Protein AF-0000000069911561 (afdb_homodimer)

Structure (mmCIF, N/CA/C/O backbone):
data_AF-0000000069911561-model_v1
#
loop_
_entity.id
_entity.type
_entity.pdbx_description
1 polymer 'Uncharacterized protein'
#
loop_
_atom_site.group_PDB
_atom_site.id
_atom_site.type_symbol
_atom_site.label_atom_id
_atom_site.label_alt_id
_atom_site.label_comp_id
_atom_site.label_asym_id
_atom_site.label_entity_id
_atom_site.label_seq_id
_atom_site.pdbx_PDB_ins_code
_atom_site.Cartn_x
_atom_site.Cartn_y
_atom_site.Cartn_z
_atom_site.occupancy
_atom_site.B_iso_or_equiv
_atom_site.auth_seq_id
_atom_site.auth_comp_id
_atom_site.auth_asym_id
_atom_site.auth_atom_id
_atom_site.pdbx_PDB_model_num
ATOM 1 N N . MET A 1 1 ? -0.761 -5.027 -1.882 1 97.25 1 MET A N 1
ATOM 2 C CA . MET A 1 1 ? -1.598 -6.207 -2.074 1 97.25 1 MET A CA 1
ATOM 3 C C . MET A 1 1 ? -2.148 -6.262 -3.494 1 97.25 1 MET A C 1
ATOM 5 O O . MET A 1 1 ? -2.104 -7.309 -4.145 1 97.25 1 MET A O 1
ATOM 9 N N . GLU A 1 2 ? -2.592 -5.086 -4.02 1 97.56 2 GLU A N 1
ATOM 10 C CA . GLU A 1 2 ? -3.127 -5.008 -5.375 1 97.56 2 GLU A CA 1
ATOM 11 C C . GLU A 1 2 ? -2.07 -5.387 -6.41 1 97.56 2 GLU A C 1
ATOM 13 O O . GLU A 1 2 ? -2.359 -6.113 -7.363 1 97.56 2 GLU A O 1
ATOM 18 N N . LEU A 1 3 ? -0.861 -4.945 -6.234 1 96.06 3 LEU A N 1
ATOM 19 C CA . LEU A 1 3 ? 0.208 -5.246 -7.18 1 96.06 3 LEU A CA 1
ATOM 20 C C . LEU A 1 3 ? 0.625 -6.711 -7.078 1 96.06 3 LEU A C 1
ATOM 22 O O . LEU A 1 3 ? 1.019 -7.316 -8.078 1 96.06 3 LEU A O 1
ATOM 26 N N . ILE A 1 4 ? 0.52 -7.293 -5.883 1 97.19 4 ILE A N 1
ATOM 27 C CA . ILE A 1 4 ? 0.902 -8.688 -5.668 1 97.19 4 ILE A CA 1
ATOM 28 C C . ILE A 1 4 ? -0.12 -9.609 -6.328 1 97.19 4 ILE A C 1
ATOM 30 O O . ILE A 1 4 ? 0.249 -10.578 -6.996 1 97.19 4 ILE A O 1
ATOM 34 N N . THR A 1 5 ? -1.367 -9.297 -6.199 1 97.62 5 THR A N 1
ATOM 35 C CA . THR A 1 5 ? -2.402 -10.273 -6.52 1 97.62 5 THR A CA 1
ATOM 36 C C . THR A 1 5 ? -3.045 -9.961 -7.867 1 97.62 5 THR A C 1
ATOM 38 O O . THR A 1 5 ? -3.723 -10.812 -8.453 1 97.62 5 THR A O 1
ATOM 41 N N . GLY A 1 6 ? -2.891 -8.68 -8.352 1 96.81 6 GLY A N 1
ATOM 42 C CA . GLY A 1 6 ? -3.592 -8.234 -9.547 1 96.81 6 GLY A CA 1
ATOM 43 C C . GLY A 1 6 ? -5.059 -7.934 -9.305 1 96.81 6 GLY A C 1
ATOM 44 O O . GLY A 1 6 ? -5.789 -7.57 -10.227 1 96.81 6 GLY A O 1
ATOM 45 N N . ARG A 1 7 ? -5.535 -8.078 -8.086 1 97.19 7 ARG A N 1
ATOM 46 C CA . ARG A 1 7 ? -6.938 -7.852 -7.746 1 97.19 7 ARG A CA 1
ATOM 47 C C . ARG A 1 7 ? -7.184 -6.398 -7.367 1 97.19 7 ARG A C 1
ATOM 49 O O . ARG A 1 7 ? -6.238 -5.648 -7.109 1 97.19 7 ARG A O 1
ATOM 56 N N . LYS A 1 8 ? -8.469 -6.004 -7.41 1 97 8 LYS A N 1
ATOM 57 C CA . LYS A 1 8 ? -8.875 -4.668 -6.984 1 97 8 LYS A CA 1
ATOM 58 C C . LYS A 1 8 ? -9.039 -4.598 -5.469 1 97 8 LYS A C 1
ATOM 60 O O . LYS A 1 8 ? -9.445 -5.574 -4.84 1 97 8 LYS A O 1
ATOM 65 N N . ALA A 1 9 ? -8.789 -3.402 -4.973 1 97.19 9 ALA A N 1
ATOM 66 C CA . ALA A 1 9 ? -8.969 -3.225 -3.531 1 97.19 9 ALA A CA 1
ATOM 67 C C . ALA A 1 9 ? -10.391 -3.555 -3.111 1 97.19 9 ALA A C 1
ATOM 69 O O . ALA A 1 9 ? -10.617 -4.16 -2.061 1 97.19 9 ALA A O 1
ATOM 70 N N . LEU A 1 10 ? -11.273 -3.061 -3.83 1 96.62 10 LEU A N 1
ATOM 71 C CA . LEU A 1 10 ? -12.703 -3.307 -3.686 1 96.62 10 LEU A CA 1
ATOM 72 C C . LEU A 1 10 ? -13.305 -3.811 -4.996 1 96.62 10 LEU A C 1
ATOM 74 O O . LEU A 1 10 ? -13.227 -3.133 -6.02 1 96.62 10 LEU A O 1
ATOM 78 N N . ASP A 1 11 ? -13.844 -5.023 -4.969 1 97.06 11 ASP A N 1
ATOM 79 C CA . ASP A 1 11 ? -14.398 -5.625 -6.172 1 97.06 11 ASP A CA 1
ATOM 80 C C . ASP A 1 11 ? -15.734 -6.312 -5.875 1 97.06 11 ASP A C 1
ATOM 82 O O . ASP A 1 11 ? -15.758 -7.469 -5.457 1 97.06 11 ASP A O 1
ATOM 86 N N . GLN A 1 12 ? -16.781 -5.691 -6.246 1 95.06 12 GLN A N 1
ATOM 87 C CA . GLN A 1 12 ? -18.125 -6.156 -5.918 1 95.06 12 GLN A CA 1
ATOM 88 C C . GLN A 1 12 ? -18.531 -7.348 -6.781 1 95.06 12 GLN A C 1
ATOM 90 O O . GLN A 1 12 ? -19.547 -7.996 -6.523 1 95.06 12 GLN A O 1
ATOM 95 N N . THR A 1 13 ? -17.734 -7.676 -7.816 1 96.06 13 THR A N 1
ATOM 96 C CA . THR A 1 13 ? -18.047 -8.82 -8.664 1 96.06 13 THR A CA 1
ATOM 97 C C . THR A 1 13 ? -17.562 -10.117 -8.031 1 96.06 13 THR A C 1
ATOM 99 O O . THR A 1 13 ? -17.906 -11.211 -8.484 1 96.06 13 THR A O 1
ATOM 102 N N . GLN A 1 14 ? -16.766 -10.078 -6.996 1 96.62 14 GLN A N 1
ATOM 103 C CA . GLN A 1 14 ? -16.266 -11.242 -6.27 1 96.62 14 GLN A CA 1
ATOM 104 C C . GLN A 1 14 ? -17.328 -11.781 -5.305 1 96.62 14 GLN A C 1
ATOM 106 O O . GLN A 1 14 ? -18.328 -11.117 -5.035 1 96.62 14 GLN A O 1
ATOM 111 N N . LYS A 1 15 ? -17.078 -13.039 -4.832 1 96.69 15 LYS A N 1
ATOM 112 C CA . LYS A 1 15 ? -17.906 -13.578 -3.752 1 96.69 15 LYS A CA 1
ATOM 113 C C . LYS A 1 15 ? -17.859 -12.672 -2.525 1 96.69 15 LYS A C 1
ATOM 115 O O . LYS A 1 15 ? -16.859 -11.977 -2.299 1 96.69 15 LYS A O 1
ATOM 120 N N . GLU A 1 16 ? -18.828 -12.688 -1.681 1 93.69 16 GLU A N 1
ATOM 121 C CA . GLU A 1 16 ? -19 -11.789 -0.541 1 93.69 16 GLU A CA 1
ATOM 122 C C . GLU A 1 16 ? -17.75 -11.781 0.346 1 93.69 16 GLU A C 1
ATOM 124 O O . GLU A 1 16 ? -17.297 -10.719 0.782 1 93.69 16 GLU A O 1
ATOM 129 N N . GLU A 1 17 ? -17.203 -12.938 0.593 1 94.38 17 GLU A N 1
ATOM 130 C CA . GLU A 1 17 ? -16.078 -13.055 1.522 1 94.38 17 GLU A CA 1
ATOM 131 C C . GLU A 1 17 ? -14.789 -12.57 0.886 1 94.38 17 GLU A C 1
ATOM 133 O O . GLU A 1 17 ? -13.773 -12.43 1.569 1 94.38 17 GLU A O 1
ATOM 138 N N . SER A 1 18 ? -14.883 -12.211 -0.423 1 96.25 18 SER A N 1
ATOM 139 C CA . SER A 1 18 ? -13.664 -11.883 -1.16 1 96.25 18 SER A CA 1
ATOM 140 C C . SER A 1 18 ? -13.758 -10.5 -1.786 1 96.25 18 SER A C 1
ATOM 142 O O . SER A 1 18 ? -12.852 -10.078 -2.518 1 96.25 18 SER A O 1
ATOM 144 N N . VAL A 1 19 ? -14.836 -9.711 -1.459 1 97.25 19 VAL A N 1
ATOM 145 C CA . VAL A 1 19 ? -15.062 -8.391 -2.049 1 97.25 19 VAL A CA 1
ATOM 146 C C . VAL A 1 19 ? -13.945 -7.441 -1.635 1 97.25 19 VAL A C 1
ATOM 148 O O . VAL A 1 19 ? -13.508 -6.602 -2.428 1 97.25 19 VAL A O 1
ATOM 151 N N . HIS A 1 20 ? -13.539 -7.629 -0.381 1 96.94 20 HIS A N 1
ATOM 152 C CA . HIS A 1 20 ? -12.484 -6.781 0.165 1 96.94 20 HIS A CA 1
ATOM 153 C C . HIS A 1 20 ? -11.125 -7.469 0.076 1 96.94 20 HIS A C 1
ATOM 155 O O . HIS A 1 20 ? -10.883 -8.461 0.766 1 96.94 20 HIS A O 1
ATOM 161 N N . LEU A 1 21 ? -10.273 -6.855 -0.694 1 98 21 LEU A N 1
ATOM 162 C CA . LEU A 1 21 ? -8.984 -7.492 -0.966 1 98 21 LEU A CA 1
ATOM 163 C C . LEU A 1 21 ? -8.219 -7.738 0.328 1 98 21 LEU A C 1
ATOM 165 O O . LEU A 1 21 ? -7.625 -8.805 0.507 1 98 21 LEU A O 1
ATOM 169 N N . VAL A 1 22 ? -8.289 -6.75 1.219 1 97.56 22 VAL A N 1
ATOM 170 C CA . VAL A 1 22 ? -7.496 -6.852 2.439 1 97.56 22 VAL A CA 1
ATOM 171 C C . VAL A 1 22 ? -7.918 -8.086 3.23 1 97.56 22 VAL A C 1
ATOM 173 O O . VAL A 1 22 ? -7.074 -8.805 3.771 1 97.56 22 VAL A O 1
ATOM 176 N N . THR A 1 23 ? -9.156 -8.398 3.305 1 95.88 23 THR A N 1
ATOM 177 C CA . THR A 1 23 ? -9.672 -9.547 4.039 1 95.88 23 THR A CA 1
ATOM 178 C C . THR A 1 23 ? -9.281 -10.852 3.346 1 95.88 23 THR A C 1
ATOM 180 O O . THR A 1 23 ? -8.789 -11.781 3.99 1 95.88 23 THR A O 1
ATOM 183 N N . TRP A 1 24 ? -9.492 -10.922 2.129 1 96.44 24 TRP A N 1
ATOM 184 C CA . TRP A 1 24 ? -9.133 -12.094 1.337 1 96.44 24 TRP A CA 1
ATOM 185 C C . TRP A 1 24 ? -7.637 -12.367 1.417 1 96.44 24 TRP A C 1
ATOM 187 O O . TRP A 1 24 ? -7.219 -13.508 1.624 1 96.44 24 TRP A O 1
ATOM 197 N N . PHE A 1 25 ? -6.859 -11.305 1.277 1 96.5 25 PHE A N 1
ATOM 198 C CA . PHE A 1 25 ? -5.402 -11.391 1.254 1 96.5 25 PHE A CA 1
ATOM 199 C C . PHE A 1 25 ? -4.875 -11.977 2.559 1 96.5 25 PHE A C 1
ATOM 201 O O . PHE A 1 25 ? -3.959 -12.805 2.553 1 96.5 25 PHE A O 1
ATOM 208 N N . ARG A 1 26 ? -5.41 -11.531 3.633 1 93 26 ARG A N 1
ATOM 209 C CA . ARG A 1 26 ? -4.996 -12.047 4.938 1 93 26 ARG A CA 1
ATOM 210 C C . ARG A 1 26 ? -5.199 -13.555 5.023 1 93 26 ARG A C 1
ATOM 212 O O . ARG A 1 26 ? -4.352 -14.266 5.566 1 93 26 ARG A O 1
ATOM 219 N N . ARG A 1 27 ? -6.25 -13.992 4.523 1 92.75 27 ARG A N 1
ATOM 220 C CA . ARG A 1 27 ? -6.527 -15.43 4.531 1 92.75 27 ARG A CA 1
ATOM 221 C C . ARG A 1 27 ? -5.555 -16.188 3.633 1 92.75 27 ARG A C 1
ATOM 223 O O . ARG A 1 27 ? -5.059 -17.25 4.004 1 92.75 27 ARG A O 1
ATOM 230 N N . MET A 1 28 ? -5.238 -15.641 2.463 1 92.88 28 MET A N 1
ATOM 231 C CA . MET A 1 28 ? -4.359 -16.297 1.493 1 92.88 28 MET A CA 1
ATOM 232 C C . MET A 1 28 ? -2.922 -16.328 2 1 92.88 28 MET A C 1
ATOM 234 O O . MET A 1 28 ? -2.219 -17.328 1.811 1 92.88 28 MET A O 1
ATOM 238 N N . HIS A 1 29 ? -2.529 -15.219 2.561 1 90.88 29 HIS A N 1
ATOM 239 C CA . HIS A 1 29 ? -1.141 -15.062 2.982 1 90.88 29 HIS A CA 1
ATOM 240 C C . HIS A 1 29 ? -0.809 -16.016 4.133 1 90.88 29 HIS A C 1
ATOM 242 O O . HIS A 1 29 ? 0.343 -16.422 4.289 1 90.88 29 HIS A O 1
ATOM 248 N N . ASN A 1 30 ? -1.68 -16.391 4.965 1 86.06 30 ASN A N 1
ATOM 249 C CA . ASN A 1 30 ? -1.465 -17.219 6.137 1 86.06 30 ASN A CA 1
ATOM 250 C C . ASN A 1 30 ? -1.099 -18.656 5.742 1 86.06 30 ASN A C 1
ATOM 252 O O . ASN A 1 30 ? -0.431 -19.359 6.5 1 86.06 30 ASN A O 1
ATOM 256 N N . LYS A 1 31 ? -1.47 -19.078 4.586 1 85.44 31 LYS A N 1
ATOM 257 C CA . LYS A 1 31 ? -1.13 -20.422 4.09 1 85.44 31 LYS A CA 1
ATOM 258 C C . LYS A 1 31 ? -0.178 -20.328 2.9 1 85.44 31 LYS A C 1
ATOM 260 O O . LYS A 1 31 ? -0.504 -19.734 1.879 1 85.44 31 LYS A O 1
ATOM 265 N N . LYS A 1 32 ? 0.99 -21.031 3.023 1 78.31 32 LYS A N 1
ATOM 266 C CA . LYS A 1 32 ? 2.045 -20.938 2.018 1 78.31 32 LYS A CA 1
ATOM 267 C C . LYS A 1 32 ? 1.529 -21.359 0.642 1 78.31 32 LYS A C 1
ATOM 269 O O . LYS A 1 32 ? 1.739 -20.641 -0.345 1 78.31 32 LYS A O 1
ATOM 274 N N . ASP A 1 33 ? 0.855 -22.578 0.561 1 84.88 33 ASP A N 1
ATOM 275 C CA . ASP A 1 33 ? 0.399 -23.109 -0.718 1 84.88 33 ASP A CA 1
ATOM 276 C C . ASP A 1 33 ? -0.625 -22.188 -1.368 1 84.88 33 ASP A C 1
ATOM 278 O O . ASP A 1 33 ? -0.613 -22 -2.586 1 84.88 33 ASP A O 1
ATOM 282 N N . THR A 1 34 ? -1.418 -21.594 -0.591 1 91.75 34 THR A N 1
ATOM 283 C CA . THR A 1 34 ? -2.457 -20.719 -1.128 1 91.75 34 THR A CA 1
ATOM 284 C C . THR A 1 34 ? -1.871 -19.375 -1.544 1 91.75 34 THR A C 1
ATOM 286 O O . THR A 1 34 ? -2.355 -18.734 -2.486 1 91.75 34 THR A O 1
ATOM 289 N N . PHE A 1 35 ? -0.766 -19.016 -0.886 1 92.88 35 PHE A N 1
ATOM 290 C CA . PHE A 1 35 ? -0.196 -17.719 -1.188 1 92.88 35 PHE A CA 1
ATOM 291 C C . PHE A 1 35 ? 0.394 -17.688 -2.594 1 92.88 35 PHE A C 1
ATOM 293 O O . PHE A 1 35 ? 0.178 -16.734 -3.348 1 92.88 35 PHE A O 1
ATOM 300 N N . ARG A 1 36 ? 1.121 -18.672 -2.939 1 92.5 36 ARG A N 1
ATOM 301 C CA . ARG A 1 36 ? 1.725 -18.734 -4.266 1 92.5 36 ARG A CA 1
ATOM 302 C C . ARG A 1 36 ? 0.663 -18.641 -5.355 1 92.5 36 ARG A C 1
ATOM 304 O O . ARG A 1 36 ? 0.871 -17.984 -6.379 1 92.5 36 ARG A O 1
ATOM 311 N N . LYS A 1 37 ? -0.496 -19.234 -5.117 1 94.44 37 LYS A N 1
ATOM 312 C CA . LYS A 1 37 ? -1.59 -19.234 -6.086 1 94.44 37 LYS A CA 1
ATOM 313 C C . LYS A 1 37 ? -2.27 -17.875 -6.152 1 94.44 37 LYS A C 1
ATOM 315 O O . LYS A 1 37 ? -2.908 -17.547 -7.152 1 94.44 37 LYS A O 1
ATOM 320 N N . ALA A 1 38 ? -2.107 -17.125 -5.098 1 96.44 38 ALA A N 1
ATOM 321 C CA . ALA A 1 38 ? -2.752 -15.82 -5.008 1 96.44 38 ALA A CA 1
ATOM 322 C C . ALA A 1 38 ? -1.952 -14.766 -5.758 1 96.44 38 ALA A C 1
ATOM 324 O O . ALA A 1 38 ? -2.451 -13.664 -6.012 1 96.44 38 ALA A O 1
ATOM 325 N N . ILE A 1 39 ? -0.686 -15.055 -6.043 1 96.56 39 ILE A N 1
ATOM 326 C CA . ILE A 1 39 ? 0.175 -14.094 -6.719 1 96.56 39 ILE A CA 1
ATOM 327 C C . ILE A 1 39 ? -0.26 -13.945 -8.18 1 96.56 39 ILE A C 1
ATOM 329 O O . ILE A 1 39 ? -0.559 -14.945 -8.844 1 96.56 39 ILE A O 1
ATOM 333 N N . ASP A 1 40 ? -0.339 -12.711 -8.641 1 96.44 40 ASP A N 1
ATOM 334 C CA . ASP A 1 40 ? -0.7 -12.414 -10.031 1 96.44 40 ASP A CA 1
ATOM 335 C C . ASP A 1 40 ? 0.083 -13.297 -11 1 96.44 40 ASP A C 1
ATOM 337 O O . ASP A 1 40 ? 1.315 -13.305 -10.984 1 96.44 40 ASP A O 1
ATOM 341 N N . PRO A 1 41 ? -0.449 -13.969 -11.883 1 94.12 41 PRO A N 1
ATOM 342 C CA . PRO A 1 41 ? 0.234 -14.898 -12.781 1 94.12 41 PRO A CA 1
ATOM 343 C C . PRO A 1 41 ? 1.152 -14.195 -13.773 1 94.12 41 PRO A C 1
ATOM 345 O O . PRO A 1 41 ? 1.996 -14.836 -14.406 1 94.12 41 PRO A O 1
ATOM 348 N N . THR A 1 42 ? 0.989 -12.922 -13.984 1 91.62 42 THR A N 1
ATOM 349 C CA . THR A 1 42 ? 1.847 -12.188 -14.906 1 91.62 42 THR A CA 1
ATOM 350 C C . THR A 1 42 ? 3.23 -11.969 -14.297 1 91.62 42 THR A C 1
ATOM 352 O O . THR A 1 42 ? 4.168 -11.578 -15 1 91.62 42 THR A O 1
ATOM 355 N N . ILE A 1 43 ? 3.34 -12.242 -13.016 1 91.94 43 ILE A N 1
ATOM 356 C CA . ILE A 1 43 ? 4.633 -12.133 -12.352 1 91.94 43 ILE A CA 1
ATOM 357 C C . ILE A 1 43 ? 5.43 -13.422 -12.555 1 91.94 43 ILE A C 1
ATOM 359 O O . ILE A 1 43 ? 4.934 -14.516 -12.273 1 91.94 43 ILE A O 1
ATOM 363 N N . ASP A 1 44 ? 6.582 -13.242 -13.125 1 88.94 44 ASP A N 1
ATOM 364 C CA . ASP A 1 44 ? 7.465 -14.398 -13.281 1 88.94 44 ASP A CA 1
ATOM 365 C C . ASP A 1 44 ? 8.016 -14.859 -11.938 1 88.94 44 ASP A C 1
ATOM 367 O O . ASP A 1 44 ? 8.805 -14.156 -11.305 1 88.94 44 ASP A O 1
ATOM 371 N N . LEU A 1 45 ? 7.605 -16.094 -11.641 1 90.38 45 LEU A N 1
ATOM 372 C CA . LEU A 1 45 ? 7.922 -16.547 -10.289 1 90.38 45 LEU A CA 1
ATOM 373 C C . LEU A 1 45 ? 9.094 -17.516 -10.297 1 90.38 45 LEU A C 1
ATOM 375 O O . LEU A 1 45 ? 9.047 -18.547 -10.977 1 90.38 45 LEU A O 1
ATOM 379 N N . ASP A 1 46 ? 10.141 -17.109 -9.781 1 91.69 46 ASP A N 1
ATOM 380 C CA . ASP A 1 46 ? 11.195 -18 -9.305 1 91.69 46 ASP A CA 1
ATOM 381 C C . ASP A 1 46 ? 11.383 -17.875 -7.797 1 91.69 46 ASP A C 1
ATOM 383 O O . ASP A 1 46 ? 10.648 -17.141 -7.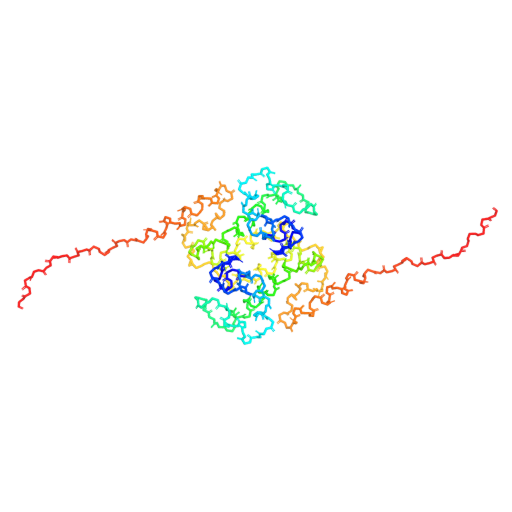133 1 91.69 46 ASP A O 1
ATOM 387 N N . GLU A 1 47 ? 12.258 -18.562 -7.27 1 88.62 47 GLU A N 1
ATOM 388 C CA . GLU A 1 47 ? 12.398 -18.625 -5.816 1 88.62 47 GLU A CA 1
ATOM 389 C C . GLU A 1 47 ? 12.75 -17.25 -5.246 1 88.62 47 GLU A C 1
ATOM 391 O O . GLU A 1 47 ? 12.25 -16.859 -4.188 1 88.62 47 GLU A O 1
ATOM 396 N N . GLU A 1 48 ? 13.586 -16.516 -5.93 1 88.88 48 GLU A N 1
ATOM 397 C CA . GLU A 1 48 ? 13.992 -15.195 -5.477 1 88.88 48 GLU A CA 1
ATOM 398 C C . GLU A 1 48 ? 12.82 -14.211 -5.527 1 88.88 48 GLU A C 1
ATOM 400 O O . GLU A 1 48 ? 12.625 -13.422 -4.602 1 88.88 48 GLU A O 1
ATOM 405 N N . THR A 1 49 ? 12.094 -14.352 -6.602 1 92.25 49 THR A N 1
ATOM 406 C CA . THR A 1 49 ? 10.93 -13.484 -6.742 1 92.25 49 THR A CA 1
ATOM 407 C C . THR A 1 49 ? 9.875 -13.82 -5.695 1 92.25 49 THR A C 1
ATOM 409 O O . THR A 1 49 ? 9.289 -12.922 -5.086 1 92.25 49 THR A O 1
ATOM 412 N N . VAL A 1 50 ? 9.664 -15.047 -5.477 1 90.88 50 VAL A N 1
ATOM 413 C CA . VAL A 1 50 ? 8.672 -15.461 -4.488 1 90.88 50 VAL A CA 1
ATOM 414 C C . VAL A 1 50 ? 9.07 -14.938 -3.109 1 90.88 50 VAL A C 1
ATOM 416 O O . VAL A 1 50 ? 8.227 -14.438 -2.359 1 90.88 50 VAL A O 1
ATOM 419 N N . ALA A 1 51 ? 10.328 -15.039 -2.787 1 89 51 ALA A N 1
ATOM 420 C CA . ALA A 1 51 ? 10.82 -14.555 -1.498 1 89 51 ALA A CA 1
ATOM 421 C C . ALA A 1 51 ? 10.609 -13.055 -1.361 1 89 51 ALA A C 1
ATOM 423 O O . ALA A 1 51 ? 10.172 -12.57 -0.31 1 89 51 ALA A O 1
ATOM 424 N N . SER A 1 52 ? 10.898 -12.312 -2.389 1 90.06 52 SER A N 1
ATOM 425 C CA . SER A 1 52 ? 10.734 -10.859 -2.342 1 90.06 52 SER A CA 1
ATOM 426 C C . SER A 1 52 ? 9.266 -10.469 -2.281 1 90.06 52 SER A C 1
ATOM 428 O O . SER A 1 52 ? 8.891 -9.531 -1.577 1 90.06 52 SER A O 1
ATOM 430 N N . VAL A 1 53 ? 8.422 -11.234 -3.008 1 94.25 53 VAL A N 1
ATOM 431 C CA . VAL A 1 53 ? 6.98 -10.984 -2.949 1 94.25 53 VAL A CA 1
ATOM 432 C C . VAL A 1 53 ? 6.461 -11.297 -1.548 1 94.25 53 VAL A C 1
ATOM 434 O O . VAL A 1 53 ? 5.598 -10.586 -1.029 1 94.25 53 VAL A O 1
ATOM 437 N N . SER A 1 54 ? 6.977 -12.281 -0.98 1 90.81 54 SER A N 1
ATOM 438 C CA . SER A 1 54 ? 6.598 -12.633 0.385 1 90.81 54 SER A CA 1
ATOM 439 C C . SER A 1 54 ? 6.965 -11.516 1.362 1 90.81 54 SER A C 1
ATOM 441 O O . SER A 1 54 ? 6.191 -11.203 2.27 1 90.81 54 SER A O 1
ATOM 443 N N . THR A 1 55 ? 8.109 -10.914 1.193 1 90.38 55 THR A N 1
ATOM 444 C CA . THR A 1 55 ? 8.531 -9.797 2.023 1 90.38 55 THR A CA 1
ATOM 445 C C . THR A 1 55 ? 7.559 -8.625 1.89 1 90.38 55 THR A C 1
ATOM 447 O O . THR A 1 55 ? 7.129 -8.047 2.891 1 90.38 55 THR A O 1
ATOM 450 N N . VAL A 1 56 ? 7.18 -8.336 0.679 1 93.75 56 VAL A N 1
ATOM 451 C CA . VAL A 1 56 ? 6.246 -7.238 0.424 1 93.75 56 VAL A CA 1
ATOM 452 C C . VAL A 1 56 ? 4.879 -7.578 1.015 1 93.75 56 VAL A C 1
ATOM 454 O O . VAL A 1 56 ? 4.215 -6.715 1.593 1 93.75 56 VAL A O 1
ATOM 457 N N . ALA A 1 57 ? 4.508 -8.805 0.851 1 94.69 57 ALA A N 1
ATOM 458 C CA . ALA A 1 57 ? 3.223 -9.25 1.386 1 94.69 57 ALA A CA 1
ATOM 459 C C . ALA A 1 57 ? 3.186 -9.109 2.906 1 94.69 57 ALA A C 1
ATOM 461 O O . ALA A 1 57 ? 2.184 -8.664 3.469 1 94.69 57 ALA A O 1
ATOM 462 N N . GLU A 1 58 ? 4.25 -9.508 3.482 1 91.94 58 GLU A N 1
ATOM 463 C CA . GLU A 1 58 ? 4.34 -9.375 4.934 1 91.94 58 GLU A CA 1
ATOM 464 C C . GLU A 1 58 ? 4.262 -7.906 5.352 1 91.94 58 GLU A C 1
ATOM 466 O O . GLU A 1 58 ? 3.535 -7.559 6.285 1 91.94 58 GLU A O 1
ATOM 471 N N . LEU A 1 59 ? 5 -7.082 4.742 1 92.69 59 LEU A N 1
ATOM 472 C CA . LEU A 1 59 ? 4.949 -5.648 5.004 1 92.69 59 LEU A CA 1
ATOM 473 C C . LEU A 1 59 ? 3.529 -5.117 4.852 1 92.69 59 LEU A C 1
ATOM 475 O O . LEU A 1 59 ? 3.045 -4.371 5.707 1 92.69 59 LEU A O 1
ATOM 479 N N . ALA A 1 60 ? 2.867 -5.496 3.744 1 95.75 60 ALA A N 1
ATOM 480 C CA . ALA A 1 60 ? 1.496 -5.059 3.496 1 95.75 60 ALA A CA 1
ATOM 481 C C . ALA A 1 60 ? 0.567 -5.492 4.625 1 95.75 60 ALA A C 1
ATOM 483 O O . ALA A 1 60 ? -0.307 -4.73 5.047 1 95.75 60 ALA A O 1
ATOM 484 N N . GLY A 1 61 ? 0.734 -6.676 5.035 1 94.06 61 GLY A N 1
ATOM 485 C CA . GLY A 1 61 ? -0.04 -7.168 6.164 1 94.06 61 GLY A CA 1
ATOM 486 C C . GLY A 1 61 ? 0.127 -6.32 7.414 1 94.06 61 GLY A C 1
ATOM 487 O O . GLY A 1 61 ? -0.854 -5.996 8.086 1 94.06 61 GLY A O 1
ATOM 488 N N . HIS A 1 62 ? 1.283 -5.961 7.699 1 91.06 62 HIS A N 1
ATOM 489 C CA . HIS A 1 62 ? 1.547 -5.133 8.875 1 91.06 62 HIS A CA 1
ATOM 490 C C . HIS A 1 62 ? 1.003 -3.721 8.688 1 91.06 62 HIS A C 1
ATOM 492 O O . HIS A 1 62 ? 0.451 -3.135 9.617 1 91.06 62 HIS A O 1
ATOM 498 N N . CYS A 1 63 ? 1.214 -3.172 7.52 1 94 63 CYS A N 1
ATOM 499 C CA . CYS A 1 63 ? 0.726 -1.825 7.242 1 94 63 CYS A CA 1
ATOM 500 C C . CYS A 1 63 ? -0.782 -1.739 7.449 1 94 63 CYS A C 1
ATOM 502 O O . CYS A 1 63 ? -1.311 -0.67 7.758 1 94 63 CYS A O 1
ATOM 504 N N . CYS A 1 64 ? -1.451 -2.898 7.262 1 95.12 64 CYS A N 1
ATOM 505 C CA . CYS A 1 64 ? -2.908 -2.906 7.332 1 95.12 64 CYS A CA 1
ATOM 506 C C . CYS A 1 64 ? -3.387 -3.457 8.672 1 95.12 64 CYS A C 1
ATOM 508 O O . CYS A 1 64 ? -4.57 -3.768 8.828 1 95.12 64 CYS A O 1
ATOM 510 N N . ALA A 1 65 ? -2.436 -3.594 9.594 1 92.44 65 ALA A N 1
ATOM 511 C CA . ALA A 1 65 ? -2.838 -4.07 10.914 1 92.44 65 ALA A CA 1
ATOM 512 C C . ALA A 1 65 ? -3.924 -3.182 11.516 1 92.44 65 ALA A C 1
ATOM 514 O O . ALA A 1 65 ? -3.906 -1.962 11.328 1 92.44 65 ALA A O 1
ATOM 515 N N . ARG A 1 66 ? -4.848 -3.797 12.234 1 90.25 66 ARG A N 1
ATOM 516 C CA . ARG A 1 66 ? -5.965 -3.064 12.82 1 90.25 66 ARG A CA 1
ATOM 517 C C . ARG A 1 66 ? -5.473 -2.053 13.852 1 90.25 66 ARG A C 1
ATOM 519 O O . ARG A 1 66 ? -5.957 -0.921 13.898 1 90.25 66 ARG A O 1
ATOM 526 N N . ALA A 1 67 ? -4.586 -2.465 14.617 1 87.75 67 ALA A N 1
ATOM 527 C CA . ALA A 1 67 ? -4.012 -1.547 15.594 1 87.75 67 ALA A CA 1
ATOM 528 C C . ALA A 1 67 ? -2.842 -0.771 15 1 87.75 67 ALA A C 1
ATOM 530 O O . ALA A 1 67 ? -1.919 -1.363 14.438 1 87.75 67 ALA A O 1
ATOM 531 N N . SER A 1 68 ? -2.902 0.592 15.164 1 86.5 68 SER A N 1
ATOM 532 C CA . SER A 1 68 ? -1.867 1.442 14.586 1 86.5 68 SER A CA 1
ATOM 533 C C . SER A 1 68 ? -0.492 1.104 15.148 1 86.5 68 SER A C 1
ATOM 535 O O . SER A 1 68 ? 0.521 1.253 14.469 1 86.5 68 SER A O 1
ATOM 537 N N . SER A 1 69 ? -0.436 0.673 16.375 1 82.69 69 SER A N 1
ATOM 538 C CA . SER A 1 69 ? 0.832 0.344 17.016 1 82.69 69 SER A CA 1
ATOM 539 C C . SER A 1 69 ? 1.479 -0.876 16.375 1 82.69 69 SER A C 1
ATOM 541 O O . SER A 1 69 ? 2.666 -1.14 16.578 1 82.69 69 SER A O 1
ATOM 543 N N . GLN A 1 70 ? 0.669 -1.681 15.672 1 87 70 GLN A N 1
ATOM 544 C CA . GLN A 1 70 ? 1.164 -2.877 15 1 87 70 GLN A CA 1
ATOM 545 C C . GLN A 1 70 ? 1.595 -2.566 13.57 1 87 70 GLN A C 1
ATOM 547 O O . GLN A 1 70 ? 2.064 -3.451 12.852 1 87 70 GLN A O 1
ATOM 552 N N . ARG A 1 71 ? 1.46 -1.294 13.156 1 90.88 71 ARG A N 1
ATOM 553 C CA . ARG A 1 71 ? 1.866 -0.862 11.82 1 90.88 71 ARG A CA 1
ATOM 554 C C . ARG A 1 71 ? 3.273 -0.277 11.844 1 90.88 71 ARG A C 1
ATOM 556 O O . ARG A 1 71 ? 3.662 0.389 12.805 1 90.88 71 ARG A O 1
ATOM 563 N N . PRO A 1 72 ? 4.047 -0.551 10.898 1 89.81 72 PRO A N 1
ATOM 564 C CA . PRO A 1 72 ? 5.32 0.164 10.773 1 89.81 72 PRO A CA 1
ATOM 565 C C . PRO A 1 72 ? 5.133 1.65 10.477 1 89.81 72 PRO A C 1
ATOM 567 O O . PRO A 1 72 ? 4.031 2.08 10.125 1 89.81 72 PRO A O 1
ATOM 570 N N . ASP A 1 73 ? 6.148 2.402 10.734 1 86.06 73 ASP A N 1
ATOM 571 C CA . ASP A 1 73 ? 6.121 3.781 10.258 1 86.06 73 ASP A CA 1
ATOM 572 C C . ASP A 1 73 ? 6.578 3.871 8.805 1 86.06 73 ASP A C 1
ATOM 574 O O . ASP A 1 73 ? 7.027 2.879 8.234 1 86.06 73 ASP A O 1
ATOM 578 N N . MET A 1 74 ? 6.383 5.016 8.203 1 90.81 74 MET A N 1
ATOM 579 C CA . MET A 1 74 ? 6.699 5.227 6.789 1 90.81 74 MET A CA 1
ATOM 580 C C . MET A 1 74 ? 8.172 4.934 6.512 1 90.81 74 MET A C 1
ATOM 582 O O . MET A 1 74 ? 8.508 4.336 5.488 1 90.81 74 MET A O 1
ATOM 586 N N . GLY A 1 75 ? 9.023 5.332 7.445 1 86.81 75 GLY A N 1
ATOM 587 C CA . GLY A 1 75 ? 10.445 5.07 7.285 1 86.81 75 GLY A CA 1
ATOM 588 C C . GLY A 1 75 ? 10.773 3.596 7.152 1 86.81 75 GLY A C 1
ATOM 589 O O . GLY A 1 75 ? 11.555 3.203 6.285 1 86.81 75 GLY A O 1
ATOM 590 N N . HIS A 1 76 ? 10.141 2.791 7.992 1 89.94 76 HIS A N 1
ATOM 591 C CA . HIS A 1 76 ? 10.352 1.349 7.934 1 89.94 76 HIS A CA 1
ATOM 592 C C . HIS A 1 76 ? 9.844 0.771 6.617 1 89.94 76 HIS A C 1
ATOM 594 O O . HIS A 1 76 ? 10.516 -0.051 5.992 1 89.94 76 HIS A O 1
ATOM 600 N N . ALA A 1 77 ? 8.672 1.142 6.262 1 92.31 77 ALA A N 1
ATOM 601 C CA . ALA A 1 77 ? 8.086 0.642 5.02 1 92.31 77 ALA A CA 1
ATOM 602 C C . ALA A 1 77 ? 8.977 0.982 3.822 1 92.31 77 ALA A C 1
ATOM 604 O O . ALA A 1 77 ? 9.273 0.117 2.998 1 92.31 77 ALA A O 1
ATOM 605 N N . VAL A 1 78 ? 9.453 2.238 3.793 1 87.81 78 VAL A N 1
ATOM 606 C CA . VAL A 1 78 ? 10.305 2.699 2.699 1 87.81 78 VAL A CA 1
ATOM 607 C C . VAL A 1 78 ? 11.633 1.939 2.721 1 87.81 78 VAL A C 1
ATOM 609 O O . VAL A 1 78 ? 12.133 1.535 1.671 1 87.81 78 VAL A O 1
ATOM 612 N N . ASN A 1 79 ? 12.133 1.691 3.83 1 85.88 79 ASN A N 1
ATOM 613 C CA . ASN A 1 79 ? 13.398 0.977 3.959 1 85.88 79 ASN A CA 1
ATOM 614 C C . ASN A 1 79 ? 13.281 -0.462 3.465 1 85.88 79 ASN A C 1
ATOM 616 O O . ASN A 1 79 ? 14.148 -0.94 2.727 1 85.88 79 ASN A O 1
ATOM 620 N N . VAL A 1 80 ? 12.25 -1.127 3.881 1 88 80 VAL A N 1
ATOM 621 C CA . VAL A 1 80 ? 12.039 -2.502 3.439 1 88 80 VAL A CA 1
ATOM 622 C C . VAL A 1 80 ? 11.922 -2.545 1.919 1 88 80 VAL A C 1
ATOM 624 O O . VAL A 1 80 ? 12.586 -3.344 1.258 1 88 80 VAL A O 1
ATOM 627 N N . LEU A 1 81 ? 11.125 -1.674 1.361 1 89.19 81 LEU A N 1
ATOM 628 C CA . LEU A 1 81 ? 10.906 -1.688 -0.081 1 89.19 81 LEU A CA 1
ATOM 629 C C . LEU A 1 81 ? 12.172 -1.284 -0.83 1 89.19 81 LEU A C 1
ATOM 631 O O . LEU A 1 81 ? 12.453 -1.811 -1.908 1 89.19 81 LEU A O 1
ATOM 635 N N . SER A 1 82 ? 12.945 -0.364 -0.262 1 82.5 82 SER A N 1
ATOM 636 C CA . SER A 1 82 ? 14.172 0.092 -0.898 1 82.5 82 SER A CA 1
ATOM 637 C C . SER A 1 82 ? 15.188 -1.042 -1.018 1 82.5 82 SER A C 1
ATOM 639 O O . SER A 1 82 ? 16.016 -1.042 -1.925 1 82.5 82 SER A O 1
ATOM 641 N N . SER A 1 83 ? 15.109 -1.971 -0.133 1 84.31 83 SER A N 1
ATOM 642 C CA . SER A 1 83 ? 16.047 -3.09 -0.16 1 84.31 83 SER A CA 1
ATOM 643 C C . SER A 1 83 ? 15.742 -4.035 -1.317 1 84.31 83 SER A C 1
ATOM 645 O O . SER A 1 83 ? 16.562 -4.895 -1.657 1 84.31 83 SER A O 1
ATOM 647 N N . LEU A 1 84 ? 14.625 -3.846 -1.972 1 88.06 84 LEU A N 1
ATOM 648 C CA . LEU A 1 84 ? 14.18 -4.758 -3.02 1 88.06 84 LEU A CA 1
ATOM 649 C C . LEU A 1 84 ? 14.422 -4.16 -4.402 1 88.06 84 LEU A C 1
ATOM 651 O O . LEU A 1 84 ? 14.055 -4.758 -5.414 1 88.06 84 LEU A O 1
ATOM 655 N N . THR A 1 85 ? 15.156 -3.039 -4.523 1 86.06 85 THR A N 1
ATOM 656 C CA . THR A 1 85 ? 15.305 -2.297 -5.773 1 86.06 85 THR A CA 1
ATOM 657 C C . THR A 1 85 ? 16.141 -3.086 -6.773 1 86.06 85 THR A C 1
ATOM 659 O O . THR A 1 85 ? 15.992 -2.916 -7.984 1 86.06 85 THR A O 1
ATOM 662 N N . GLU A 1 86 ? 16.984 -3.924 -6.293 1 83.62 86 GLU A N 1
ATOM 663 C CA . GLU A 1 86 ? 17.828 -4.691 -7.211 1 83.62 86 GLU A CA 1
ATOM 664 C C . GLU A 1 86 ? 17.031 -5.809 -7.879 1 83.62 86 GLU A C 1
ATOM 666 O O . GLU A 1 86 ? 17.312 -6.191 -9.016 1 83.62 86 GLU A O 1
ATOM 671 N N . LEU A 1 87 ? 16.062 -6.297 -7.215 1 87.31 87 LEU A N 1
ATOM 672 C CA . LEU A 1 87 ? 15.258 -7.406 -7.719 1 87.31 87 LEU A CA 1
ATOM 673 C C . LEU A 1 87 ? 14.109 -6.898 -8.586 1 87.31 87 LEU A C 1
ATOM 675 O O . LEU A 1 87 ? 13.734 -7.535 -9.57 1 87.31 87 LEU A O 1
ATOM 679 N N . TRP A 1 88 ? 13.57 -5.805 -8.156 1 89.56 88 TRP A N 1
ATOM 680 C CA . TRP A 1 88 ? 12.414 -5.25 -8.852 1 89.56 88 TRP A CA 1
ATOM 681 C C . TRP A 1 88 ? 12.805 -4.004 -9.641 1 89.56 88 TRP A C 1
ATOM 683 O O . TRP A 1 88 ? 12.922 -2.914 -9.07 1 89.56 88 TRP A O 1
ATOM 693 N N . LYS A 1 89 ? 12.953 -4.23 -10.883 1 82.94 89 LYS A N 1
ATOM 694 C CA . LYS A 1 89 ? 13.289 -3.137 -11.781 1 82.94 89 LYS A CA 1
ATOM 695 C C . LYS A 1 89 ? 12.086 -2.723 -12.625 1 82.94 89 LYS A C 1
ATOM 697 O O . LYS A 1 89 ? 11.312 -3.572 -13.062 1 82.94 89 LYS A O 1
ATOM 702 N N . PRO A 1 90 ? 12.023 -1.436 -12.781 1 82.31 90 PRO A N 1
ATOM 703 C CA . PRO A 1 90 ? 10.906 -1.031 -13.641 1 82.31 90 PRO A CA 1
ATOM 704 C C . PRO A 1 90 ? 10.984 -1.654 -15.031 1 82.31 90 PRO A C 1
ATOM 706 O O . PRO A 1 90 ? 12.078 -1.802 -15.594 1 82.31 90 PRO A O 1
ATOM 709 N N . SER A 1 91 ? 10.086 -2.34 -15.57 1 73.25 91 SER A N 1
ATOM 710 C CA . SER A 1 91 ? 10.078 -3 -16.875 1 73.25 91 SER A CA 1
ATOM 711 C C . SER A 1 91 ? 10.359 -2.01 -18 1 73.25 91 SER A C 1
ATOM 713 O O . SER A 1 91 ? 11.016 -2.354 -18.984 1 73.25 91 SER A O 1
ATOM 715 N N . ASP A 1 92 ? 10.008 -0.999 -18.469 1 60.72 92 ASP A N 1
ATOM 716 C CA . ASP A 1 92 ? 10.281 -0.04 -19.531 1 60.72 92 ASP A CA 1
ATOM 717 C C . ASP A 1 92 ? 10.93 1.228 -18.984 1 60.72 92 ASP A C 1
ATOM 719 O O . ASP A 1 92 ? 10.242 2.08 -18.406 1 60.72 92 ASP A O 1
ATOM 723 N N . PRO A 1 93 ? 12.539 0.859 -18.969 1 48.62 93 PRO A N 1
ATOM 724 C CA . PRO A 1 93 ? 13.242 2.059 -18.5 1 48.62 93 PRO A CA 1
ATOM 725 C C . PRO A 1 93 ? 12.992 3.27 -19.406 1 48.62 93 PRO A C 1
ATOM 727 O O . PRO A 1 93 ? 13.227 4.406 -18.984 1 48.62 93 PRO A O 1
ATOM 730 N N . ASP A 1 94 ? 13.508 2.879 -20.938 1 42.19 94 ASP A N 1
ATOM 731 C CA . ASP A 1 94 ? 13.469 4.051 -21.812 1 42.19 94 ASP A CA 1
ATOM 732 C C . ASP A 1 94 ? 12.461 5.078 -21.297 1 42.19 94 ASP A C 1
ATOM 734 O O . ASP A 1 94 ? 12.133 6.039 -22 1 42.19 94 ASP A O 1
ATOM 738 N N . ALA A 1 95 ? 11.656 4.457 -20.969 1 37.66 95 ALA A N 1
ATOM 739 C CA . ALA A 1 95 ? 10.586 5.457 -20.969 1 37.66 95 ALA A CA 1
ATOM 740 C C . ALA A 1 95 ? 11.047 6.754 -20.312 1 37.66 95 ALA A C 1
ATOM 742 O O . ALA A 1 95 ? 11.531 6.742 -19.172 1 37.66 95 ALA A O 1
ATOM 743 N N . ASP A 1 96 ? 11.727 7.703 -20.875 1 35.47 96 ASP A N 1
ATOM 744 C CA . ASP A 1 96 ? 11.305 9.07 -20.609 1 35.47 96 ASP A CA 1
ATOM 745 C C . ASP A 1 96 ? 9.969 9.102 -19.875 1 35.47 96 ASP A C 1
ATOM 747 O O . ASP A 1 96 ? 9.375 10.172 -19.703 1 35.47 96 ASP A O 1
ATOM 751 N N . ASP A 1 97 ? 9.312 8.141 -20.094 1 36.75 97 ASP A N 1
ATOM 752 C CA . ASP A 1 97 ? 7.938 7.875 -19.672 1 36.75 97 ASP A CA 1
ATOM 753 C C . ASP A 1 97 ? 7.789 8.047 -18.172 1 36.75 97 ASP A C 1
ATOM 755 O O . ASP A 1 97 ? 8.742 7.816 -17.422 1 36.75 97 ASP A O 1
ATOM 759 N N . ILE A 1 98 ? 6.598 8.281 -17.938 1 37.5 98 ILE A N 1
ATOM 760 C CA . ILE A 1 98 ? 5.988 8.969 -16.812 1 37.5 98 ILE A CA 1
ATOM 761 C C . ILE A 1 98 ? 6.324 8.234 -15.508 1 37.5 98 ILE A C 1
ATOM 763 O O . ILE A 1 98 ? 5.762 8.531 -14.453 1 37.5 98 ILE A O 1
ATOM 767 N N . TYR A 1 99 ? 6.684 6.922 -15.633 1 39.28 99 TYR A N 1
ATOM 768 C CA . TYR A 1 99 ? 6.48 6.66 -14.211 1 39.28 99 TYR A CA 1
ATOM 769 C C . TYR A 1 99 ? 7.242 7.668 -13.359 1 39.28 99 TYR A C 1
ATOM 771 O O . TYR A 1 99 ? 8.203 7.312 -12.68 1 39.28 99 TYR A O 1
ATOM 779 N N . GLY A 1 100 ? 7.941 8.516 -13.867 1 37.75 100 GLY A N 1
ATOM 780 C CA . GLY A 1 100 ? 8.695 9.742 -13.672 1 37.75 100 GLY A CA 1
ATOM 781 C C . GLY A 1 100 ? 8.125 10.625 -12.578 1 37.75 100 GLY A C 1
ATOM 782 O O . GLY A 1 100 ? 7.199 11.406 -12.82 1 37.75 100 GLY A O 1
ATOM 783 N N . ILE A 1 101 ? 7.82 10.266 -11.688 1 35.56 101 ILE A N 1
ATOM 784 C CA . ILE A 1 101 ? 7.418 11.219 -10.656 1 35.56 101 ILE A CA 1
ATOM 785 C C . ILE 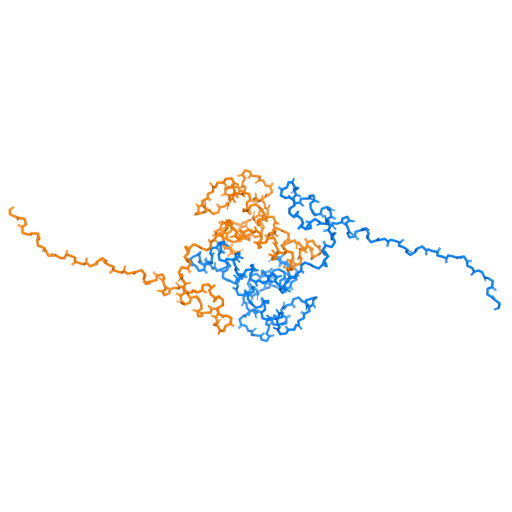A 1 101 ? 8.141 12.547 -10.875 1 35.56 101 ILE A C 1
ATOM 787 O O . ILE A 1 101 ? 9.367 12.625 -10.758 1 35.56 101 ILE A O 1
ATOM 791 N N . ASP A 1 102 ? 8.023 13.195 -12.164 1 38.66 102 ASP A N 1
ATOM 792 C CA . ASP A 1 102 ? 8.383 14.609 -12.188 1 38.66 102 ASP A CA 1
ATOM 793 C C . ASP A 1 102 ? 7.734 15.367 -11.031 1 38.66 102 ASP A C 1
ATOM 795 O O . ASP A 1 102 ? 6.52 15.578 -11.023 1 38.66 102 ASP A O 1
ATOM 799 N N . PHE A 1 103 ? 8.406 15.336 -10.211 1 36.25 103 PHE A N 1
ATOM 800 C CA . PHE A 1 103 ? 7.961 16.016 -9 1 36.25 103 PHE A CA 1
ATOM 801 C C . PHE A 1 103 ? 7.32 17.359 -9.344 1 36.25 103 PHE A C 1
ATOM 803 O O . PHE A 1 103 ? 6.648 17.969 -8.508 1 36.25 103 PHE A O 1
ATOM 810 N N . ASP A 1 104 ? 7.402 17.844 -10.656 1 41.16 104 ASP A N 1
ATOM 811 C CA . ASP A 1 104 ? 6.754 19.047 -11.18 1 41.16 104 ASP A CA 1
ATOM 812 C C . ASP A 1 104 ? 5.488 18.688 -11.953 1 41.16 104 ASP A C 1
ATOM 814 O O . ASP A 1 104 ? 4.766 19.578 -12.406 1 41.16 104 ASP A O 1
ATOM 818 N N . MET A 1 105 ? 5.117 17.344 -12.438 1 39.66 105 MET A N 1
ATOM 819 C CA . MET A 1 105 ? 3.898 16.953 -13.133 1 39.66 105 MET A CA 1
ATOM 820 C C . MET A 1 105 ? 2.887 16.344 -12.164 1 39.66 105 MET A C 1
ATOM 822 O O . MET A 1 105 ? 3.266 15.695 -11.195 1 39.66 105 MET A O 1
ATOM 826 N N . THR A 1 106 ? 1.579 16.719 -12.516 1 36.75 106 THR A N 1
ATOM 827 C CA . THR A 1 106 ? 0.479 16.172 -11.727 1 36.75 106 THR A CA 1
ATOM 828 C C . THR A 1 106 ? 0.184 14.734 -12.125 1 36.75 106 THR A C 1
ATOM 830 O O . THR A 1 106 ? 0.583 14.281 -13.195 1 36.75 106 THR A O 1
ATOM 833 N N . LEU A 1 107 ? -0.223 13.883 -11.273 1 37.03 107 LEU A N 1
ATOM 834 C CA . LEU A 1 107 ? -0.597 12.492 -11.492 1 37.03 107 LEU A CA 1
ATOM 835 C C . LEU A 1 107 ? -1.407 12.344 -12.781 1 37.03 107 LEU A C 1
ATOM 837 O O . LEU A 1 107 ? -1.143 11.453 -13.586 1 37.03 107 LEU A O 1
ATOM 841 N N . PRO A 1 108 ? -2.254 13.227 -13.031 1 40.19 108 PRO A N 1
ATOM 842 C CA . PRO A 1 108 ? -2.953 13.055 -14.305 1 40.19 108 PRO A CA 1
ATOM 843 C C . PRO A 1 108 ? -2.018 13.156 -15.508 1 40.19 108 PRO A C 1
ATOM 845 O O . PRO A 1 108 ? -2.17 12.414 -16.484 1 40.19 108 PRO A O 1
ATOM 848 N N . GLN A 1 109 ? -1.17 13.938 -15.422 1 41.09 109 GLN A N 1
ATOM 849 C CA . GLN A 1 109 ? -0.243 14.102 -16.531 1 41.09 109 GLN A CA 1
ATOM 850 C C . GLN A 1 109 ? 0.632 12.859 -16.703 1 41.09 109 GLN A C 1
ATOM 852 O O . GLN A 1 109 ? 0.896 12.43 -17.828 1 41.09 109 GLN A O 1
ATOM 857 N N . ALA A 1 110 ? 0.909 12.32 -15.633 1 43.12 110 ALA A N 1
ATOM 858 C CA . ALA A 1 110 ? 1.751 11.125 -15.664 1 43.12 110 ALA A CA 1
ATOM 859 C C . ALA A 1 110 ? 0.971 9.914 -16.172 1 43.12 110 ALA A C 1
ATOM 861 O O . ALA A 1 110 ? 1.466 9.164 -17.016 1 43.12 110 ALA A O 1
ATOM 862 N N . VAL A 1 111 ? -0.217 9.859 -15.82 1 44.16 111 VAL A N 1
ATOM 863 C CA . VAL A 1 111 ? -1.106 8.828 -16.328 1 44.16 111 VAL A CA 1
ATOM 864 C C . VAL A 1 111 ? -1.353 9.039 -17.812 1 44.16 111 VAL A C 1
ATOM 866 O O . VAL A 1 111 ? -1.318 8.086 -18.609 1 44.16 111 VAL A O 1
ATOM 869 N N . LYS A 1 112 ? -1.665 10.242 -18.219 1 42.22 112 LYS A N 1
ATOM 870 C CA . LYS A 1 112 ? -1.875 10.555 -19.641 1 42.22 112 LYS A CA 1
ATOM 871 C C . LYS A 1 112 ? -0.647 10.195 -20.469 1 42.22 112 LYS A C 1
ATOM 873 O O . LYS A 1 112 ? -0.773 9.641 -21.562 1 42.22 112 LYS A O 1
ATOM 878 N N . LYS A 1 113 ? 0.346 10.391 -19.938 1 44.66 113 LYS A N 1
ATOM 879 C CA . LYS A 1 113 ? 1.587 10.031 -20.625 1 44.66 113 LYS A CA 1
ATOM 880 C C . LYS A 1 113 ? 1.762 8.516 -20.688 1 44.66 113 LYS A C 1
ATOM 882 O O . LYS A 1 113 ? 2.18 7.984 -21.719 1 44.66 113 LYS A O 1
ATOM 887 N N . TRP A 1 114 ? 1.272 7.996 -19.688 1 44.59 114 TRP A N 1
ATOM 888 C CA . TRP A 1 114 ? 1.278 6.539 -19.656 1 44.59 114 TRP A CA 1
ATOM 889 C C . TRP A 1 114 ? 0.312 5.969 -20.688 1 44.59 114 TRP A C 1
ATOM 891 O O . TRP A 1 114 ? 0.652 5.035 -21.422 1 44.59 114 TRP A O 1
ATOM 901 N N . GLN A 1 115 ? -0.778 6.449 -20.703 1 42.5 115 GLN A N 1
ATOM 902 C CA . GLN A 1 115 ? -1.795 6.016 -21.641 1 42.5 115 GLN A CA 1
ATOM 903 C C . GLN A 1 115 ? -1.38 6.332 -23.078 1 42.5 115 GLN A C 1
ATOM 905 O O . GLN A 1 115 ? -1.625 5.539 -24 1 42.5 115 GLN A O 1
ATOM 910 N N . ALA A 1 116 ? -0.833 7.41 -23.328 1 44.75 116 ALA A N 1
ATOM 911 C CA . ALA A 1 116 ? -0.401 7.82 -24.656 1 44.75 116 ALA A CA 1
ATOM 912 C C . ALA A 1 116 ? 0.744 6.945 -25.156 1 44.75 116 ALA A C 1
ATOM 914 O O . ALA A 1 116 ? 0.853 6.676 -26.359 1 44.75 116 ALA A O 1
ATOM 915 N N . LEU A 1 117 ? 1.46 6.547 -24.266 1 40.97 117 LEU A N 1
ATOM 916 C CA . LEU A 1 117 ? 2.555 5.652 -24.625 1 40.97 117 LEU A CA 1
ATOM 917 C C . LEU A 1 117 ? 2.033 4.258 -24.953 1 40.97 117 LEU A C 1
ATOM 919 O O . LEU A 1 117 ? 2.572 3.578 -25.828 1 40.97 117 LEU A O 1
ATOM 923 N N . ALA A 1 118 ? 1.164 3.795 -24.406 1 36.41 118 ALA A N 1
ATOM 924 C CA . ALA A 1 118 ? 0.517 2.545 -24.797 1 36.41 118 ALA A CA 1
ATOM 925 C C . ALA A 1 118 ? -0.1 2.656 -26.188 1 36.41 118 ALA A C 1
ATOM 927 O O . ALA A 1 118 ? -0.122 1.684 -26.953 1 36.41 118 ALA A O 1
ATOM 928 N N . THR A 1 119 ? -0.579 3.689 -26.375 1 39.5 119 THR A N 1
ATOM 929 C CA . THR A 1 119 ? -1.185 3.865 -27.688 1 39.5 119 THR A CA 1
ATOM 930 C C . THR A 1 119 ? -0.117 4.145 -28.75 1 39.5 119 THR A C 1
ATOM 932 O O . THR A 1 119 ? -0.369 4.004 -29.938 1 39.5 119 THR A O 1
ATOM 935 N N . SER A 1 120 ? 1.046 4.547 -28.281 1 36.88 120 SER A N 1
ATOM 936 C CA . SER A 1 120 ? 1.987 4.793 -29.375 1 36.88 120 SER A CA 1
ATOM 937 C C . SER A 1 120 ? 2.656 3.504 -29.828 1 36.88 120 SER A C 1
ATOM 939 O O . SER A 1 120 ? 3.818 3.25 -29.5 1 36.88 120 SER A O 1
ATOM 941 N N . SER A 1 121 ? 2.242 2.314 -29.422 1 35.16 121 SER A N 1
ATOM 942 C CA . SER A 1 121 ? 2.773 1.27 -30.297 1 35.16 121 SER A CA 1
ATOM 943 C C . SER A 1 121 ? 2.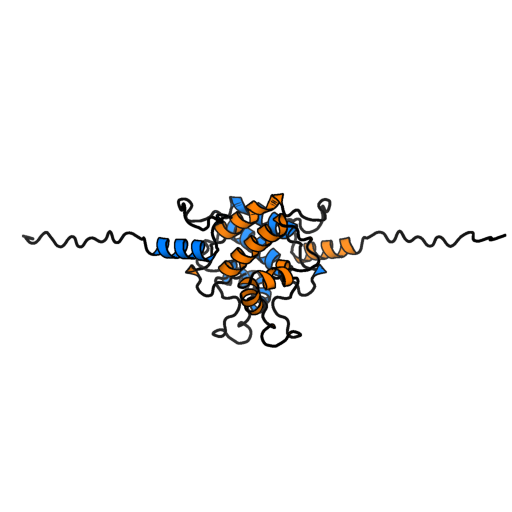594 1.629 -31.766 1 35.16 121 SER A C 1
ATOM 945 O O . SER A 1 121 ? 1.487 1.956 -32.188 1 35.16 121 SER A O 1
ATOM 947 N N . PRO A 1 122 ? 3.658 1.833 -32.438 1 34.03 122 PRO A N 1
ATOM 948 C CA . PRO A 1 122 ? 3.705 2.012 -33.875 1 34.03 122 PRO A CA 1
ATOM 949 C C . PRO A 1 122 ? 2.842 0.997 -34.625 1 34.03 122 PRO A C 1
ATOM 951 O O . PRO A 1 122 ? 2.82 -0.182 -34.281 1 34.03 122 PRO A O 1
AT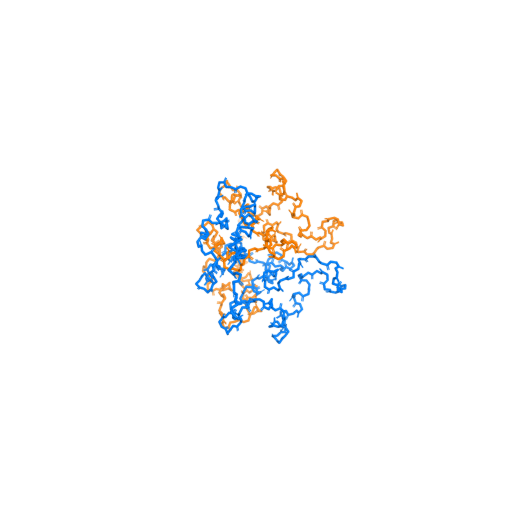OM 954 N N . ALA A 1 123 ? 1.791 1.306 -35.219 1 35.47 123 ALA A N 1
ATOM 955 C CA . ALA A 1 123 ? 1.096 0.78 -36.406 1 35.47 123 ALA A CA 1
ATOM 956 C C . ALA A 1 123 ? 2.084 0.416 -37.5 1 35.47 123 ALA A C 1
ATOM 958 O O . ALA A 1 123 ? 2.232 1.154 -38.5 1 35.47 123 ALA A O 1
ATOM 959 N N . LEU A 1 124 ? 3.25 -0.117 -37.25 1 31.66 124 LEU A N 1
ATOM 960 C CA . LEU A 1 124 ? 4.023 -0.505 -38.438 1 31.66 124 LEU A CA 1
ATOM 961 C C . LEU A 1 124 ? 3.213 -1.426 -39.344 1 31.66 124 LEU A C 1
ATOM 963 O O . LEU A 1 124 ? 3.748 -1.988 -40.281 1 31.66 124 LEU A O 1
ATOM 967 N N . LEU A 1 125 ? 2.145 -2.049 -38.938 1 32.38 125 LEU A N 1
ATOM 968 C CA . LEU A 1 125 ? 1.706 -3.055 -39.875 1 32.38 125 LEU A CA 1
ATOM 969 C C . LEU A 1 125 ? 1.328 -2.41 -41.219 1 32.38 125 LEU A C 1
ATOM 971 O O . LEU A 1 125 ? 0.222 -1.886 -41.375 1 32.38 125 LEU A O 1
ATOM 975 N N . GLY A 1 126 ? 2.168 -1.501 -41.719 1 28.48 126 GLY A N 1
ATOM 976 C CA . GLY A 1 126 ? 1.853 -1.077 -43.094 1 28.48 126 GLY A CA 1
ATOM 977 C C . GLY A 1 126 ? 1.542 -2.234 -44.031 1 28.48 126 GLY A C 1
ATOM 978 O O . GLY A 1 126 ? 2.139 -3.307 -43.906 1 28.48 126 GLY A O 1
ATOM 979 N N . SER A 1 127 ? 0.32 -2.268 -44.5 1 32.41 127 SER A N 1
ATOM 980 C CA . SER A 1 127 ? -0.44 -2.945 -45.562 1 32.41 127 SER A CA 1
ATOM 981 C C . SER A 1 127 ? 0.383 -3.09 -46.844 1 32.41 127 SER A C 1
ATOM 983 O O . SER A 1 127 ? 0.613 -2.107 -47.531 1 32.41 127 SER A O 1
ATOM 985 N N . GLY A 1 128 ? 1.581 -3.748 -46.719 1 26.03 128 GLY A N 1
ATOM 986 C CA . GLY A 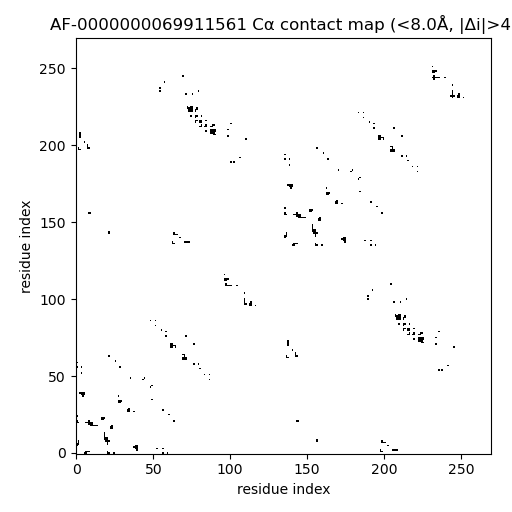1 128 ? 2.225 -4.082 -48 1 26.03 128 GLY A CA 1
ATOM 987 C C . GLY A 1 128 ? 1.301 -4.793 -48.969 1 26.03 128 GLY A C 1
ATOM 988 O O . GLY A 1 128 ? 1.019 -5.98 -48.812 1 26.03 128 GLY A O 1
ATOM 989 N N . ASP A 1 129 ? 0.218 -4.277 -49.469 1 30 129 ASP A N 1
ATOM 990 C CA . ASP A 1 129 ? -0.688 -4.742 -50.5 1 30 129 ASP A CA 1
ATOM 991 C C . ASP A 1 129 ? 0.079 -5.105 -51.781 1 30 129 ASP A C 1
ATOM 993 O O . ASP A 1 129 ? -0.524 -5.445 -52.781 1 30 129 ASP A O 1
ATOM 997 N N . ASN A 1 130 ? 1.387 -4.734 -51.969 1 27.78 130 ASN A N 1
ATOM 998 C CA . ASN A 1 130 ? 1.553 -4.621 -53.406 1 27.78 130 ASN A CA 1
ATOM 999 C C . ASN A 1 130 ? 1.437 -5.977 -54.094 1 27.78 130 ASN A C 1
ATOM 1001 O O . ASN A 1 130 ? 0.89 -6.074 -55.188 1 27.78 130 ASN A O 1
ATOM 1005 N N . SER A 1 131 ? 2.482 -6.871 -54.031 1 26.42 131 SER A N 1
ATOM 1006 C CA . SER A 1 131 ? 2.971 -7.504 -55.25 1 26.42 131 SER A CA 1
ATOM 1007 C C . SER A 1 131 ? 2.076 -8.672 -55.656 1 26.42 131 SER A C 1
ATOM 1009 O O . SER A 1 131 ? 1.803 -9.562 -54.844 1 26.42 131 SER A O 1
ATOM 1011 N N . GLN A 1 132 ? 1.197 -8.617 -56.719 1 27.12 132 GLN A N 1
ATOM 1012 C CA . GLN A 1 132 ? 0.3 -9.273 -57.656 1 27.12 132 GLN A CA 1
ATOM 1013 C C . GLN A 1 132 ? 0.9 -10.586 -58.188 1 27.12 132 GLN A C 1
ATOM 1015 O O . GLN A 1 132 ? 0.192 -11.578 -58.312 1 27.12 132 GLN A O 1
ATOM 1020 N N . SER A 1 133 ? 1.959 -10.656 -59.031 1 28.66 133 SER A N 1
ATOM 1021 C CA . SER A 1 133 ? 1.854 -11.539 -60.188 1 28.66 133 SER A CA 1
ATOM 1022 C C . SER A 1 133 ? 2.18 -12.977 -59.812 1 28.66 133 SER A C 1
ATOM 1024 O O . SER A 1 133 ? 2.264 -13.844 -60.688 1 28.66 133 SER A O 1
ATOM 1026 N N . VAL A 1 134 ? 1.813 -13.438 -58.719 1 24.89 134 VAL A N 1
ATOM 1027 C CA . VAL A 1 134 ? 2.418 -14.75 -58.531 1 24.89 134 VAL A CA 1
ATOM 1028 C C . VAL A 1 134 ? 2.02 -15.672 -59.656 1 24.89 134 VAL A C 1
ATOM 1030 O O . VAL A 1 134 ? 0.858 -15.695 -60.094 1 24.89 134 VAL A O 1
ATOM 1033 N N . ILE A 1 135 ? 3.109 -16.188 -60.312 1 25.45 135 ILE A N 1
ATOM 1034 C CA . ILE A 1 135 ? 3.336 -17.141 -61.406 1 25.45 135 ILE A CA 1
ATOM 1035 C C . ILE A 1 135 ? 2.562 -18.422 -61.125 1 25.45 135 ILE A C 1
ATOM 1037 O O . ILE A 1 135 ? 2.467 -18.859 -59.969 1 25.45 135 ILE A O 1
ATOM 1041 N N . MET B 1 1 ? -1.859 3.891 1.99 1 97.31 1 MET B N 1
ATOM 1042 C CA . MET B 1 1 ? -2.977 4.727 2.426 1 97.31 1 MET B CA 1
ATOM 1043 C C . MET B 1 1 ? -3.158 4.648 3.938 1 97.31 1 MET B C 1
ATOM 1045 O O . MET B 1 1 ? -3.324 5.672 4.602 1 97.31 1 MET B O 1
ATOM 1049 N N . GLU B 1 2 ? -3.035 3.42 4.508 1 97.62 2 GLU B N 1
ATOM 1050 C CA . GLU B 1 2 ? -3.176 3.227 5.945 1 97.62 2 GLU B CA 1
ATOM 1051 C C . GLU B 1 2 ? -2.098 3.986 6.715 1 97.62 2 GLU B C 1
ATOM 1053 O O . GLU B 1 2 ? -2.383 4.617 7.734 1 97.62 2 GLU B O 1
ATOM 1058 N N . LEU B 1 3 ? -0.895 3.965 6.227 1 96.12 3 LEU B N 1
ATOM 1059 C CA . LEU B 1 3 ? 0.2 4.652 6.902 1 96.12 3 LEU B CA 1
ATOM 1060 C C . LEU B 1 3 ? 0.061 6.164 6.762 1 96.12 3 LEU B C 1
ATOM 1062 O O . LEU B 1 3 ? 0.448 6.914 7.664 1 96.12 3 LEU B O 1
ATOM 1066 N N . ILE B 1 4 ? -0.512 6.625 5.656 1 97.25 4 ILE B N 1
ATOM 1067 C CA . ILE B 1 4 ? -0.686 8.055 5.414 1 97.25 4 ILE B CA 1
ATOM 1068 C C . ILE B 1 4 ? -1.771 8.602 6.336 1 97.25 4 ILE B C 1
ATOM 1070 O O . ILE B 1 4 ? -1.603 9.672 6.93 1 97.25 4 ILE B O 1
ATOM 1074 N N . THR B 1 5 ? -2.828 7.887 6.496 1 97.69 5 THR B N 1
ATOM 1075 C CA . THR B 1 5 ? -4.023 8.469 7.094 1 97.69 5 THR B CA 1
ATOM 1076 C C . THR B 1 5 ? -4.184 8.016 8.539 1 97.69 5 THR B C 1
ATOM 1078 O O . THR B 1 5 ? -4.949 8.609 9.305 1 97.69 5 THR B O 1
ATOM 1081 N N . GLY B 1 6 ? -3.504 6.883 8.914 1 96.88 6 GLY B N 1
ATOM 1082 C CA . GLY B 1 6 ? -3.705 6.277 10.227 1 96.88 6 GLY B CA 1
ATOM 1083 C C . GLY B 1 6 ? -5 5.496 10.328 1 96.88 6 GLY B C 1
ATOM 1084 O O . GLY B 1 6 ? -5.32 4.949 11.383 1 96.88 6 GLY B O 1
ATOM 1085 N N . ARG B 1 7 ? -5.77 5.418 9.273 1 97.31 7 ARG B N 1
ATOM 1086 C CA . ARG B 1 7 ? -7.047 4.715 9.266 1 97.31 7 ARG B CA 1
ATOM 1087 C C . ARG B 1 7 ? -6.867 3.248 8.891 1 97.31 7 ARG B C 1
ATOM 1089 O O . ARG B 1 7 ? -5.816 2.857 8.383 1 97.31 7 ARG B O 1
ATOM 1096 N N . LYS B 1 8 ? -7.891 2.443 9.219 1 97.06 8 LYS B N 1
ATOM 1097 C CA . LYS B 1 8 ? -7.91 1.031 8.852 1 97.06 8 LYS B CA 1
ATOM 1098 C C . LYS B 1 8 ? -8.406 0.846 7.418 1 97.06 8 LYS B C 1
ATOM 1100 O O . LYS B 1 8 ? -9.266 1.596 6.949 1 97.06 8 LYS B O 1
ATOM 1105 N N . ALA B 1 9 ? -7.883 -0.215 6.824 1 97.25 9 ALA B N 1
ATOM 1106 C CA . ALA B 1 9 ? -8.328 -0.503 5.465 1 97.25 9 ALA B CA 1
ATOM 1107 C C . ALA B 1 9 ? -9.844 -0.698 5.414 1 97.25 9 ALA B C 1
ATOM 1109 O O . ALA B 1 9 ? -10.5 -0.246 4.473 1 97.25 9 ALA B O 1
ATOM 1110 N N . LEU B 1 10 ? -10.312 -1.429 6.301 1 96.62 10 LEU B N 1
ATOM 1111 C CA . LEU B 1 10 ? -11.727 -1.688 6.516 1 96.62 10 LEU B CA 1
ATOM 1112 C C . LEU B 1 10 ? -12.133 -1.365 7.953 1 96.62 10 LEU B C 1
ATOM 1114 O O . LEU B 1 10 ? -11.586 -1.938 8.898 1 96.62 10 LEU B O 1
ATOM 1118 N N . ASP B 1 11 ? -13.023 -0.413 8.117 1 97.06 11 ASP B N 1
ATOM 1119 C CA . ASP B 1 11 ? -13.445 0.018 9.445 1 97.06 11 ASP B CA 1
ATOM 1120 C C . ASP B 1 11 ? -14.961 0.204 9.508 1 97.06 11 ASP B C 1
ATOM 1122 O O . ASP B 1 11 ? -15.477 1.264 9.148 1 97.06 11 ASP B O 1
ATOM 1126 N N . GLN B 1 12 ? -15.633 -0.713 10.086 1 95.12 12 GLN B N 1
ATOM 1127 C CA . GLN B 1 12 ? -17.094 -0.738 10.109 1 95.12 12 GLN B CA 1
ATOM 1128 C C . GLN B 1 12 ? -17.641 0.284 11.102 1 95.12 12 GLN B C 1
ATOM 1130 O O . GLN B 1 12 ? -18.844 0.543 11.125 1 95.12 12 GLN B O 1
ATOM 1135 N N . THR B 1 13 ? -16.766 0.907 11.922 1 96.06 13 THR B N 1
ATOM 1136 C CA . THR B 1 13 ? -17.234 1.914 12.867 1 96.06 13 THR B CA 1
ATOM 1137 C C . THR B 1 13 ? -17.375 3.273 12.188 1 96.06 13 THR B C 1
ATOM 1139 O O . THR B 1 13 ? -17.938 4.207 12.766 1 96.06 13 THR B O 1
ATOM 1142 N N . GLN B 1 14 ? -16.891 3.469 11 1 96.62 14 GLN B N 1
ATOM 1143 C CA . GLN B 1 14 ? -17 4.699 10.227 1 96.62 14 GLN B CA 1
ATOM 1144 C C . GLN B 1 14 ? -18.375 4.816 9.578 1 96.62 14 GLN B C 1
ATOM 1146 O O . GLN B 1 14 ? -19.141 3.84 9.531 1 96.62 14 GLN B O 1
ATOM 1151 N N . LYS B 1 15 ? -18.703 6.059 9.109 1 96.75 15 LYS B N 1
ATOM 1152 C CA . LYS B 1 15 ? -19.891 6.242 8.281 1 96.75 15 LYS B CA 1
ATOM 1153 C C . LYS B 1 15 ? -19.844 5.352 7.039 1 96.75 15 LYS B C 1
ATOM 1155 O O . LYS B 1 15 ? -18.75 5.016 6.555 1 96.75 15 LYS B O 1
ATOM 1160 N N . GLU B 1 16 ? -20.922 4.996 6.457 1 93.75 16 GLU B N 1
ATOM 1161 C CA . GLU B 1 16 ? -21.047 4.043 5.359 1 93.75 16 GLU B CA 1
ATOM 1162 C C . GLU B 1 16 ? -20.141 4.418 4.195 1 93.75 16 GLU B C 1
ATOM 1164 O O . GLU B 1 16 ? -19.469 3.551 3.621 1 93.75 16 GLU B O 1
ATOM 1169 N N . GLU B 1 17 ? -20.109 5.68 3.865 1 94.38 17 GLU B N 1
ATOM 1170 C CA . GLU B 1 17 ? -19.359 6.125 2.697 1 94.38 17 GLU B CA 1
ATOM 1171 C C . GLU B 1 17 ? -17.859 6.133 2.979 1 94.38 17 GLU B C 1
ATOM 1173 O O . GLU B 1 17 ? -17.047 6.316 2.064 1 94.38 17 GLU B O 1
ATOM 1178 N N . SER B 1 18 ? -17.484 5.82 4.25 1 96.31 18 SER B N 1
ATOM 1179 C CA . SER B 1 18 ? -16.094 5.953 4.652 1 96.31 18 SER B CA 1
ATOM 1180 C C . SER B 1 18 ? -15.562 4.645 5.223 1 96.31 18 SER B C 1
ATOM 1182 O O . SER B 1 18 ? -14.422 4.586 5.695 1 96.31 18 SER B O 1
ATOM 1184 N N . VAL B 1 19 ? -16.359 3.525 5.137 1 97.31 19 VAL B N 1
ATOM 1185 C CA . VAL B 1 19 ? -15.984 2.236 5.711 1 97.31 19 VAL B CA 1
ATOM 1186 C C . VAL B 1 19 ? -14.742 1.701 5 1 97.31 19 VAL B C 1
ATOM 1188 O O . VAL B 1 19 ? -13.875 1.093 5.629 1 97.31 19 VAL B O 1
ATOM 1191 N N . HIS B 1 20 ? -14.742 1.965 3.693 1 97 20 HIS B N 1
ATOM 1192 C CA . HIS B 1 20 ? -13.625 1.502 2.875 1 97 20 HIS B CA 1
ATOM 1193 C C . HIS B 1 20 ? -12.602 2.609 2.664 1 97 20 HIS B C 1
ATOM 1195 O O . HIS B 1 20 ? -12.875 3.596 1.977 1 97 20 HIS B O 1
ATOM 1201 N N . LEU B 1 21 ? -11.43 2.355 3.186 1 98 21 LEU B N 1
ATOM 1202 C CA . LEU B 1 21 ? -10.414 3.395 3.17 1 98 21 LEU B CA 1
ATOM 1203 C C . LEU B 1 21 ? -10.109 3.836 1.741 1 98 21 LEU B C 1
ATOM 1205 O O . LEU B 1 21 ? -9.969 5.031 1.472 1 98 21 LEU B O 1
ATOM 1209 N N . VAL B 1 22 ? -10.047 2.842 0.851 1 97.56 22 VAL B N 1
ATOM 1210 C CA . VAL B 1 22 ? -9.648 3.152 -0.518 1 97.56 22 VAL B CA 1
ATOM 1211 C C . VAL B 1 22 ? -10.641 4.137 -1.135 1 97.56 22 VAL B C 1
ATOM 1213 O O . VAL B 1 22 ? -10.242 5.07 -1.836 1 97.56 22 VAL B O 1
ATOM 1216 N N . THR B 1 23 ? -11.883 4.012 -0.896 1 95.94 23 THR B N 1
ATOM 1217 C CA . THR B 1 23 ? -12.914 4.891 -1.437 1 95.94 23 THR B CA 1
ATOM 1218 C C . THR B 1 23 ? -12.836 6.273 -0.801 1 95.94 23 THR B C 1
ATOM 1220 O O . THR B 1 23 ? -12.859 7.289 -1.503 1 95.94 23 THR B O 1
ATOM 1223 N N . TRP B 1 24 ? -12.758 6.316 0.438 1 96.5 24 TRP B N 1
ATOM 1224 C CA . TRP B 1 24 ? -12.633 7.574 1.171 1 96.5 24 TRP B CA 1
ATOM 1225 C C . TRP B 1 24 ? -11.383 8.336 0.746 1 96.5 24 TRP B C 1
ATOM 1227 O O . TRP B 1 24 ? -11.438 9.539 0.493 1 96.5 24 TRP B O 1
ATOM 1237 N N . PHE B 1 25 ? -10.289 7.598 0.661 1 96.62 25 PHE B N 1
ATOM 1238 C CA . PHE B 1 25 ? -8.984 8.18 0.339 1 96.62 25 PHE B CA 1
ATOM 1239 C C . PHE B 1 25 ? -9.016 8.852 -1.026 1 96.62 25 PHE B C 1
ATOM 1241 O O . PHE B 1 25 ? -8.461 9.938 -1.2 1 96.62 25 PHE B O 1
ATOM 1248 N N . ARG B 1 26 ? -9.617 8.211 -1.96 1 93 26 ARG B N 1
ATOM 1249 C CA . ARG B 1 26 ? -9.719 8.781 -3.301 1 93 26 ARG B CA 1
A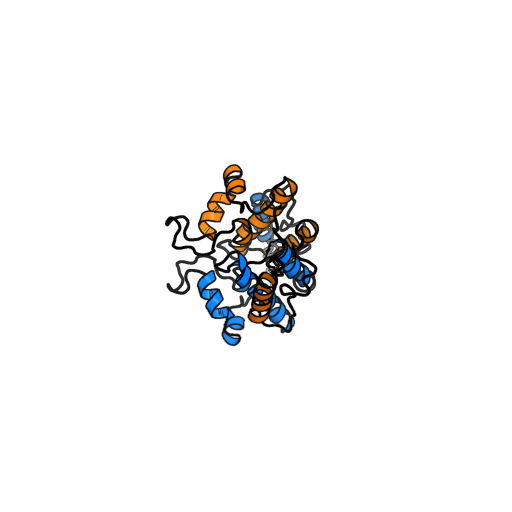TOM 1250 C C . ARG B 1 26 ? -10.438 10.125 -3.273 1 93 26 ARG B C 1
ATOM 1252 O O . ARG B 1 26 ? -10.047 11.055 -3.975 1 93 26 ARG B O 1
ATOM 1259 N N . ARG B 1 27 ? -11.422 10.203 -2.527 1 92.75 27 ARG B N 1
ATOM 1260 C CA . ARG B 1 27 ? -12.164 11.453 -2.402 1 92.75 27 ARG B CA 1
ATOM 1261 C C . ARG B 1 27 ? -11.32 12.531 -1.736 1 92.75 27 ARG B C 1
ATOM 1263 O O . ARG B 1 27 ? -11.312 13.688 -2.17 1 92.75 27 ARG B O 1
ATOM 1270 N N . MET B 1 28 ? -10.562 12.18 -0.702 1 92.88 28 MET B N 1
ATOM 1271 C CA . MET B 1 28 ? -9.75 13.133 0.052 1 92.88 28 MET B CA 1
ATOM 1272 C C . MET B 1 28 ? -8.578 13.625 -0.785 1 92.88 28 MET B C 1
ATOM 1274 O O . MET B 1 28 ? -8.234 14.812 -0.738 1 92.88 28 MET B O 1
ATOM 1278 N N . HIS B 1 29 ? -7.977 12.688 -1.47 1 91 29 HIS B N 1
ATOM 1279 C CA . HIS B 1 29 ? -6.766 12.992 -2.223 1 91 29 HIS B CA 1
ATOM 1280 C C . HIS B 1 29 ? -7.059 13.938 -3.379 1 91 29 HIS B C 1
ATOM 1282 O O . HIS B 1 29 ? -6.191 14.711 -3.793 1 91 29 HIS B O 1
ATOM 1288 N N . ASN B 1 30 ? -8.188 13.938 -3.957 1 86.44 30 ASN B N 1
ATOM 1289 C CA . ASN B 1 30 ? -8.562 14.75 -5.109 1 86.44 30 ASN B CA 1
ATOM 1290 C C . ASN B 1 30 ? -8.633 16.234 -4.754 1 86.44 30 ASN B C 1
ATOM 1292 O O . ASN B 1 30 ? -8.477 17.094 -5.621 1 86.44 30 ASN B O 1
ATOM 1296 N N . LYS B 1 31 ? -8.828 16.562 -3.516 1 85.75 31 LYS B N 1
ATOM 1297 C CA . LYS B 1 31 ? -8.867 17.938 -3.059 1 85.75 31 LYS B CA 1
ATOM 1298 C C . LYS B 1 31 ? -7.684 18.25 -2.146 1 85.75 31 LYS B C 1
ATOM 1300 O O . LYS B 1 31 ? -7.52 17.625 -1.098 1 85.75 31 LYS B O 1
ATOM 1305 N N . LYS B 1 32 ? -6.891 19.297 -2.527 1 78.12 32 LYS B N 1
ATOM 1306 C CA . LYS B 1 32 ? -5.66 19.625 -1.815 1 78.12 32 LYS B CA 1
ATOM 1307 C C . LYS B 1 32 ? -5.938 19.922 -0.342 1 78.12 32 LYS B C 1
ATOM 1309 O O . LYS B 1 32 ? -5.266 19.375 0.538 1 78.12 32 LYS B O 1
ATOM 1314 N N . ASP B 1 33 ? -6.941 20.828 -0.046 1 84.88 33 ASP B N 1
ATOM 1315 C CA . ASP B 1 33 ? -7.227 21.234 1.325 1 84.88 33 ASP B CA 1
ATOM 1316 C C . ASP B 1 33 ? -7.676 20.047 2.172 1 84.88 33 ASP B C 1
ATOM 1318 O O . ASP B 1 33 ? -7.305 19.938 3.342 1 84.88 33 ASP B O 1
ATOM 1322 N N . THR B 1 34 ? -8.375 19.188 1.592 1 91.69 34 THR B N 1
ATOM 1323 C CA . THR B 1 34 ? -8.891 18.031 2.338 1 91.69 34 THR B CA 1
ATOM 1324 C C . THR B 1 34 ? -7.801 16.984 2.541 1 91.69 34 THR B C 1
ATOM 1326 O O . THR B 1 34 ? -7.805 16.266 3.543 1 91.69 34 THR B O 1
ATOM 1329 N N . PHE B 1 35 ? -6.84 17.016 1.62 1 92.81 35 PHE B N 1
ATOM 1330 C CA . PHE B 1 35 ? -5.809 15.992 1.72 1 92.81 35 PHE B CA 1
ATOM 1331 C C . PHE B 1 35 ? -4.926 16.219 2.939 1 92.81 35 PHE B C 1
ATOM 1333 O O . PHE B 1 35 ? -4.621 15.289 3.682 1 92.81 35 PHE B O 1
ATOM 1340 N N . ARG B 1 36 ? -4.516 17.406 3.127 1 92.44 36 ARG B N 1
ATOM 1341 C CA . ARG B 1 36 ? -3.664 17.734 4.27 1 92.44 36 ARG B CA 1
ATOM 1342 C C . ARG B 1 36 ? -4.336 17.328 5.578 1 92.44 36 ARG B C 1
ATOM 1344 O O . ARG B 1 36 ? -3.68 16.812 6.492 1 92.44 36 ARG B O 1
ATOM 1351 N N . LYS B 1 37 ? -5.652 17.469 5.664 1 94.44 37 LYS B N 1
ATOM 1352 C CA . LYS B 1 37 ? -6.414 17.141 6.863 1 94.44 37 LYS B CA 1
ATOM 1353 C C . LYS B 1 37 ? -6.555 15.641 7.035 1 94.44 37 LYS B C 1
ATOM 1355 O O . LYS B 1 37 ? -6.785 15.148 8.141 1 94.44 37 LYS B O 1
ATOM 1360 N N . ALA B 1 38 ? -6.402 14.945 5.945 1 96.5 38 ALA B N 1
ATOM 1361 C CA . ALA B 1 38 ? -6.574 13.5 5.953 1 96.5 38 ALA B CA 1
ATOM 1362 C C . ALA B 1 38 ? -5.309 12.805 6.449 1 96.5 38 ALA B C 1
ATOM 1364 O O . ALA B 1 38 ? -5.332 11.609 6.766 1 96.5 38 ALA B O 1
ATOM 1365 N N . ILE B 1 39 ? -4.188 13.523 6.434 1 96.5 39 ILE B N 1
ATOM 1366 C CA . ILE B 1 39 ? -2.914 12.938 6.844 1 96.5 39 ILE B CA 1
ATOM 1367 C C . ILE B 1 39 ? -2.912 12.711 8.359 1 96.5 39 ILE B C 1
ATOM 1369 O O . ILE B 1 39 ? -3.363 13.57 9.117 1 96.5 39 ILE B O 1
ATOM 1373 N N . ASP B 1 40 ? -2.447 11.539 8.766 1 96.44 40 ASP B N 1
ATOM 1374 C CA . ASP B 1 40 ? -2.344 11.195 10.18 1 96.44 40 ASP B CA 1
ATOM 1375 C C . ASP B 1 40 ? -1.696 12.328 10.977 1 96.44 40 ASP B C 1
ATOM 1377 O O . ASP B 1 40 ? -0.578 12.742 10.664 1 96.44 40 ASP B O 1
ATOM 1381 N N . PRO B 1 41 ? -2.201 12.82 11.992 1 94.06 41 PRO B N 1
ATOM 1382 C CA . PRO B 1 41 ? -1.676 13.961 12.742 1 94.06 41 PRO B CA 1
ATOM 1383 C C . PRO B 1 41 ? -0.364 13.641 13.453 1 94.06 41 PRO B C 1
ATOM 1385 O O . PRO B 1 41 ? 0.341 14.555 13.898 1 94.06 41 PRO B O 1
ATOM 1388 N N . THR B 1 42 ? -0.044 12.398 13.633 1 91.56 42 THR B N 1
ATOM 1389 C CA . THR B 1 42 ? 1.206 12.031 14.289 1 91.56 42 THR B CA 1
ATOM 1390 C C . THR B 1 42 ? 2.395 12.273 13.359 1 91.56 42 THR B C 1
ATOM 1392 O O . THR B 1 42 ? 3.545 12.25 13.805 1 91.56 42 THR B O 1
ATOM 1395 N N . ILE B 1 43 ? 2.096 12.516 12.109 1 92 43 ILE B N 1
ATOM 1396 C CA . ILE B 1 43 ? 3.15 12.82 11.148 1 92 43 ILE B CA 1
ATOM 1397 C C . ILE B 1 43 ? 3.486 14.312 11.211 1 92 43 ILE B C 1
ATOM 1399 O O . ILE B 1 43 ? 2.598 15.164 11.102 1 92 43 ILE B O 1
ATOM 1403 N N . ASP B 1 44 ? 4.727 14.562 11.477 1 89 44 ASP B N 1
ATOM 1404 C CA . ASP B 1 44 ? 5.176 15.953 11.477 1 89 44 ASP B CA 1
ATOM 1405 C C . ASP B 1 44 ? 5.191 16.516 10.055 1 89 44 ASP B C 1
ATOM 1407 O O . ASP B 1 44 ? 6 16.094 9.227 1 89 44 ASP B O 1
ATOM 1411 N N . LEU B 1 45 ? 4.332 17.531 9.914 1 90.38 45 LEU B N 1
ATOM 1412 C CA . LEU B 1 45 ? 4.145 18 8.555 1 90.38 45 LEU B CA 1
ATOM 1413 C C . LEU B 1 45 ? 4.883 19.312 8.32 1 90.38 45 LEU B C 1
ATOM 1415 O O . LEU B 1 45 ? 4.66 20.281 9.039 1 90.38 45 LEU B O 1
ATOM 1419 N N . ASP B 1 46 ? 5.844 19.266 7.555 1 91.75 46 ASP B N 1
ATOM 1420 C CA . ASP B 1 46 ? 6.383 20.438 6.879 1 91.75 46 ASP B CA 1
ATOM 1421 C C . ASP B 1 46 ? 6.238 20.328 5.363 1 91.75 46 ASP B C 1
ATOM 1423 O O . ASP B 1 46 ? 5.676 19.344 4.863 1 91.75 46 ASP B O 1
ATOM 1427 N N . GLU B 1 47 ? 6.688 21.234 4.668 1 89.06 47 GLU B N 1
ATOM 1428 C CA . GLU B 1 47 ? 6.449 21.281 3.229 1 89.06 47 GLU B CA 1
ATOM 1429 C C . GLU B 1 47 ? 7.102 20.078 2.535 1 89.06 47 GLU B C 1
ATOM 1431 O O . GLU B 1 47 ? 6.527 19.516 1.606 1 89.06 47 GLU B O 1
ATOM 1436 N N . GLU B 1 48 ? 8.273 19.719 2.977 1 89.19 48 GLU B N 1
ATOM 1437 C CA . GLU B 1 48 ? 8.984 18.594 2.383 1 89.19 48 GLU B CA 1
ATOM 1438 C C . GLU B 1 48 ? 8.266 17.266 2.668 1 89.19 48 GLU B C 1
ATOM 1440 O O . GLU B 1 48 ? 8.133 16.422 1.779 1 89.19 48 GLU B O 1
ATOM 1445 N N . THR B 1 49 ? 7.812 17.203 3.891 1 92.38 49 THR B N 1
ATOM 1446 C CA . THR B 1 49 ? 7.086 16 4.262 1 92.38 49 THR B CA 1
ATOM 1447 C C . THR B 1 49 ? 5.758 15.914 3.512 1 92.38 49 THR B C 1
ATOM 1449 O O . THR B 1 49 ? 5.387 14.852 3.02 1 92.38 49 THR B O 1
ATOM 1452 N N . VAL B 1 50 ? 5.102 16.984 3.406 1 91 50 VAL B N 1
ATOM 1453 C CA . VAL B 1 50 ? 3.826 17 2.699 1 91 50 VAL B CA 1
ATOM 1454 C C . VAL B 1 50 ? 4.039 16.594 1.244 1 91 50 VAL B C 1
ATOM 1456 O O . VAL B 1 50 ? 3.262 15.797 0.696 1 91 50 VAL B O 1
ATOM 1459 N N . ALA B 1 51 ? 5.082 17.094 0.639 1 89.19 51 ALA B N 1
ATOM 1460 C CA . ALA B 1 51 ? 5.383 16.75 -0.749 1 89.19 51 ALA B CA 1
ATOM 1461 C C . ALA B 1 51 ? 5.664 15.258 -0.897 1 89.19 51 ALA B C 1
ATOM 1463 O O . ALA B 1 51 ? 5.184 14.625 -1.836 1 89.19 51 ALA B O 1
ATOM 1464 N N . SER B 1 52 ? 6.426 14.703 -0.003 1 90.31 52 SER B N 1
ATOM 1465 C CA . SER B 1 52 ? 6.762 13.289 -0.075 1 90.31 52 SER B CA 1
ATOM 1466 C C . SER B 1 52 ? 5.539 12.414 0.198 1 90.31 52 SER B C 1
ATOM 1468 O O . SER B 1 52 ? 5.355 11.383 -0.442 1 90.31 52 SER B O 1
ATOM 1470 N N . VAL B 1 53 ? 4.68 12.867 1.143 1 94.25 53 VAL B N 1
ATOM 1471 C CA . VAL B 1 53 ? 3.441 12.148 1.415 1 94.25 53 VAL B CA 1
ATOM 1472 C C . VAL B 1 53 ? 2.529 12.203 0.193 1 94.25 53 VAL B C 1
ATOM 1474 O O . VAL B 1 53 ? 1.857 11.227 -0.137 1 94.25 53 VAL B O 1
ATOM 1477 N N . SER B 1 54 ? 2.531 13.289 -0.434 1 90.94 54 SER B N 1
ATOM 1478 C CA . SER B 1 54 ? 1.741 13.43 -1.653 1 90.94 54 SER B CA 1
ATOM 1479 C C . SER B 1 54 ? 2.219 12.469 -2.736 1 90.94 54 SER B C 1
ATOM 1481 O O . SER B 1 54 ? 1.407 11.875 -3.447 1 90.94 54 SER B O 1
ATOM 1483 N N . THR B 1 55 ? 3.502 12.289 -2.875 1 90.38 55 THR B N 1
ATOM 1484 C CA . THR B 1 55 ? 4.066 11.336 -3.828 1 90.38 55 THR B CA 1
ATOM 1485 C C . THR B 1 55 ? 3.604 9.922 -3.514 1 90.38 55 THR B C 1
ATOM 1487 O O . THR B 1 55 ? 3.17 9.188 -4.406 1 90.38 55 THR B O 1
ATOM 1490 N N . VAL B 1 56 ? 3.652 9.562 -2.258 1 93.81 56 VAL B N 1
ATOM 1491 C CA . VAL B 1 56 ? 3.229 8.234 -1.833 1 93.81 56 VAL B CA 1
ATOM 1492 C C . VAL B 1 56 ? 1.729 8.07 -2.068 1 93.81 56 VAL B C 1
ATOM 1494 O O . VAL B 1 56 ? 1.275 7.008 -2.506 1 93.81 56 VAL B O 1
ATOM 1497 N N . ALA B 1 57 ? 1.009 9.109 -1.77 1 94.81 57 ALA B N 1
ATOM 1498 C CA . ALA B 1 57 ? -0.438 9.078 -1.966 1 94.81 57 ALA B CA 1
ATOM 1499 C C . ALA B 1 57 ? -0.787 8.875 -3.438 1 94.81 57 ALA B C 1
ATOM 1501 O O . ALA B 1 57 ? -1.684 8.094 -3.766 1 94.81 57 ALA B O 1
ATOM 1502 N N . GLU B 1 58 ? -0.095 9.586 -4.23 1 92.06 58 GLU B N 1
ATOM 1503 C CA . GLU B 1 58 ? -0.309 9.422 -5.664 1 92.06 58 GLU B CA 1
ATOM 1504 C C . GLU B 1 58 ? 0.011 8 -6.113 1 92.06 58 GLU B C 1
ATOM 1506 O O . GLU B 1 58 ? -0.761 7.391 -6.855 1 92.06 58 GLU B O 1
ATOM 1511 N N . LEU B 1 59 ? 1.107 7.492 -5.738 1 92.81 59 LEU B N 1
ATOM 1512 C CA . LEU B 1 59 ? 1.482 6.113 -6.039 1 92.81 59 LEU B CA 1
ATOM 1513 C C . LEU B 1 59 ? 0.403 5.141 -5.578 1 92.81 59 LEU B C 1
ATOM 1515 O O . LEU B 1 59 ? 0.008 4.246 -6.328 1 92.81 59 LEU B O 1
ATOM 1519 N N . ALA B 1 60 ? -0.055 5.32 -4.32 1 95.81 60 ALA B N 1
ATOM 1520 C CA . ALA B 1 60 ? -1.098 4.457 -3.77 1 95.81 60 ALA B CA 1
ATOM 1521 C C . ALA B 1 60 ? -2.359 4.508 -4.629 1 95.81 60 ALA B C 1
ATOM 1523 O O . ALA B 1 60 ? -3 3.48 -4.863 1 95.81 60 ALA B O 1
ATOM 1524 N N . GLY B 1 61 ? -2.697 5.66 -5.016 1 94.19 61 GLY B N 1
ATOM 1525 C CA . GLY B 1 61 ? -3.836 5.816 -5.91 1 94.19 61 GLY B CA 1
ATOM 1526 C C . GLY B 1 61 ? -3.699 5.02 -7.195 1 94.19 61 GLY B C 1
ATOM 1527 O O . GLY B 1 61 ? -4.645 4.359 -7.625 1 94.19 61 GLY B O 1
ATOM 1528 N N . HIS B 1 62 ? -2.594 5.055 -7.766 1 91.19 62 HIS B N 1
ATOM 1529 C CA . HIS B 1 62 ? -2.357 4.312 -9 1 91.19 62 HIS B CA 1
ATOM 1530 C C . HIS B 1 62 ? -2.332 2.811 -8.742 1 91.19 62 HIS B C 1
ATOM 1532 O O . HIS B 1 62 ? -2.867 2.033 -9.539 1 91.19 62 HIS B O 1
ATOM 1538 N N . CYS B 1 63 ? -1.676 2.41 -7.688 1 94.12 63 CYS B N 1
ATOM 1539 C CA . CYS B 1 63 ? -1.604 0.991 -7.359 1 94.12 63 CYS B CA 1
ATOM 1540 C C . CYS B 1 63 ? -3 0.397 -7.203 1 94.12 63 CYS B C 1
ATOM 1542 O O . CYS B 1 63 ? -3.197 -0.8 -7.422 1 94.12 63 CYS B O 1
ATOM 1544 N N . CYS B 1 64 ? -3.945 1.267 -6.805 1 95.25 64 CYS B N 1
ATOM 1545 C CA . CYS B 1 64 ? -5.293 0.784 -6.523 1 95.25 64 CYS B CA 1
ATOM 1546 C C . CYS B 1 64 ? -6.234 1.083 -7.684 1 95.25 64 CYS B C 1
ATOM 1548 O O . CYS B 1 64 ? -7.453 0.971 -7.547 1 95.25 64 CYS B O 1
ATOM 1550 N N . ALA B 1 65 ? -5.641 1.495 -8.805 1 92.5 65 ALA B N 1
ATOM 1551 C CA . ALA B 1 65 ? -6.48 1.754 -9.969 1 92.5 65 ALA B CA 1
ATOM 1552 C C . ALA B 1 65 ? -7.312 0.525 -10.328 1 92.5 65 ALA B C 1
ATOM 1554 O O . ALA B 1 65 ? -6.84 -0.607 -10.203 1 92.5 65 ALA B O 1
ATOM 1555 N N . ARG B 1 66 ? -8.531 0.756 -10.773 1 90.31 66 ARG B N 1
ATOM 1556 C CA . ARG B 1 66 ? -9.438 -0.332 -11.117 1 90.31 66 ARG B CA 1
ATOM 1557 C C . ARG B 1 66 ? -8.891 -1.157 -12.281 1 90.31 66 ARG B C 1
ATOM 1559 O O . ARG B 1 66 ? -8.961 -2.389 -12.258 1 90.31 66 ARG B O 1
ATOM 1566 N N . ALA B 1 67 ? -8.422 -0.5 -13.227 1 87.88 67 ALA B N 1
ATOM 1567 C CA . ALA B 1 67 ? -7.824 -1.205 -14.359 1 87.88 67 ALA B CA 1
ATOM 1568 C C . ALA B 1 67 ? -6.355 -1.52 -14.094 1 87.88 67 ALA B C 1
ATOM 1570 O O . ALA B 1 67 ? -5.578 -0.628 -13.75 1 87.88 67 ALA B O 1
ATOM 1571 N N . SER B 1 68 ? -5.988 -2.824 -14.297 1 86.5 68 SER B N 1
ATOM 1572 C CA . SER B 1 68 ? -4.621 -3.256 -14.016 1 86.5 68 SER B CA 1
ATOM 1573 C C . SER B 1 68 ? -3.617 -2.498 -14.875 1 86.5 68 SER B C 1
ATOM 1575 O O . SER B 1 68 ? -2.48 -2.271 -14.461 1 86.5 68 SER B O 1
ATOM 1577 N N . SER B 1 69 ? -4.008 -2.119 -16.047 1 82.69 69 SER B N 1
ATOM 1578 C CA . SER B 1 69 ? -3.115 -1.408 -16.953 1 82.69 69 SER B CA 1
ATOM 1579 C C . SER B 1 69 ? -2.781 -0.018 -16.438 1 82.69 69 SER B C 1
ATOM 1581 O O . SER B 1 69 ? -1.837 0.621 -16.906 1 82.69 69 SER B O 1
ATOM 1583 N N . GLN B 1 70 ? -3.619 0.493 -15.516 1 87.12 70 GLN B N 1
ATOM 1584 C CA . GLN B 1 70 ? -3.41 1.812 -14.93 1 87.12 70 GLN B CA 1
ATOM 1585 C C . GLN B 1 70 ? -2.57 1.72 -13.656 1 87.12 70 GLN B C 1
ATOM 1587 O O . GLN B 1 70 ? -2.27 2.738 -13.031 1 87.12 70 GLN B O 1
ATOM 1592 N N . ARG B 1 71 ? -2.164 0.496 -13.297 1 90.94 71 ARG B N 1
ATOM 1593 C CA . ARG B 1 71 ? -1.329 0.278 -12.117 1 90.94 71 ARG B CA 1
ATOM 1594 C C . ARG B 1 71 ? 0.145 0.199 -12.5 1 90.94 71 ARG B C 1
ATOM 1596 O O . ARG B 1 71 ? 0.491 -0.339 -13.555 1 90.94 71 ARG B O 1
ATOM 1603 N N . PRO B 1 72 ? 0.988 0.761 -11.758 1 89.88 72 PRO B N 1
ATOM 1604 C CA . PRO B 1 72 ? 2.416 0.522 -11.977 1 89.88 72 PRO B CA 1
ATOM 1605 C C . PRO B 1 72 ? 2.82 -0.926 -11.703 1 89.88 72 PRO B C 1
ATOM 1607 O O . PRO B 1 72 ? 2.043 -1.689 -11.125 1 89.88 72 PRO B O 1
ATOM 1610 N N . ASP B 1 73 ? 3.936 -1.3 -12.234 1 86.25 73 ASP B N 1
ATOM 1611 C CA . ASP B 1 73 ? 4.488 -2.588 -11.82 1 86.25 73 ASP B CA 1
ATOM 1612 C C . ASP B 1 73 ? 5.281 -2.455 -10.523 1 86.25 73 ASP B C 1
ATOM 1614 O O . ASP B 1 73 ? 5.496 -1.347 -10.031 1 86.25 73 ASP B O 1
ATOM 1618 N N . MET B 1 74 ? 5.645 -3.574 -9.938 1 90.81 74 MET B N 1
ATOM 1619 C CA . MET B 1 74 ? 6.336 -3.607 -8.656 1 90.81 74 MET B CA 1
ATOM 1620 C C . MET B 1 74 ? 7.645 -2.826 -8.719 1 90.81 74 MET B C 1
ATOM 1622 O O . MET B 1 74 ? 7.992 -2.109 -7.781 1 90.81 74 MET B O 1
ATOM 1626 N N . GLY B 1 75 ? 8.336 -2.947 -9.852 1 86.88 75 GLY B N 1
ATOM 1627 C CA . GLY B 1 75 ? 9.578 -2.215 -10.023 1 86.88 75 GLY B CA 1
ATOM 1628 C C . GLY B 1 75 ? 9.406 -0.711 -9.906 1 86.88 75 GLY B C 1
ATOM 1629 O O . GLY B 1 75 ? 10.195 -0.042 -9.227 1 86.88 75 GLY B O 1
ATOM 1630 N N . HIS B 1 76 ? 8.359 -0.198 -10.539 1 90.06 76 HIS B N 1
ATOM 1631 C CA . HIS B 1 76 ? 8.078 1.232 -10.469 1 90.06 76 HIS B CA 1
ATOM 1632 C C . HIS B 1 76 ? 7.73 1.656 -9.047 1 90.06 76 HIS B C 1
ATOM 1634 O O . HIS B 1 76 ? 8.219 2.682 -8.562 1 90.06 76 HIS B O 1
ATOM 1640 N N . ALA B 1 77 ? 6.875 0.926 -8.422 1 92.38 77 ALA B N 1
ATOM 1641 C CA . ALA B 1 77 ? 6.473 1.251 -7.059 1 92.38 77 ALA B CA 1
ATOM 1642 C C . ALA B 1 77 ? 7.68 1.277 -6.125 1 92.38 77 ALA B C 1
ATOM 1644 O O . ALA B 1 77 ? 7.855 2.227 -5.355 1 92.38 77 ALA B O 1
ATOM 1645 N N . VAL B 1 78 ? 8.555 0.267 -6.273 1 87.75 78 VAL B N 1
ATOM 1646 C CA . VAL B 1 78 ? 9.742 0.165 -5.434 1 87.75 78 VAL B CA 1
ATOM 1647 C C . VAL B 1 78 ? 10.688 1.322 -5.738 1 87.75 78 VAL B C 1
ATOM 1649 O O . VAL B 1 78 ? 11.266 1.917 -4.824 1 87.75 78 VAL B O 1
ATOM 1652 N N . ASN B 1 79 ? 10.789 1.683 -6.918 1 85.81 79 ASN B N 1
ATOM 1653 C CA . ASN B 1 79 ? 11.68 2.773 -7.312 1 85.81 79 ASN B CA 1
ATOM 1654 C C . ASN B 1 79 ? 11.203 4.109 -6.746 1 85.81 79 ASN B C 1
ATOM 1656 O O . ASN B 1 79 ? 12.008 4.883 -6.219 1 85.81 79 ASN B O 1
ATOM 1660 N N . VAL B 1 80 ? 9.938 4.371 -6.883 1 88.12 80 VAL B N 1
ATOM 1661 C CA . VAL B 1 80 ? 9.383 5.609 -6.348 1 88.12 80 VAL B CA 1
ATOM 1662 C C . VAL B 1 80 ? 9.617 5.672 -4.84 1 88.12 80 VAL B C 1
ATOM 1664 O O . VAL B 1 80 ? 10.109 6.68 -4.324 1 88.12 80 VAL B O 1
ATOM 1667 N N . LEU B 1 81 ? 9.328 4.609 -4.145 1 89.06 81 LEU B N 1
ATOM 1668 C CA . LEU B 1 81 ? 9.461 4.609 -2.689 1 89.06 81 LEU B CA 1
ATOM 1669 C C . LEU B 1 81 ? 10.93 4.688 -2.279 1 89.06 81 LEU B C 1
ATOM 1671 O O . LEU B 1 81 ? 11.266 5.324 -1.28 1 89.06 81 LEU B O 1
ATOM 1675 N N . SER B 1 82 ? 11.812 4.059 -3.051 1 82.62 82 SER B N 1
ATOM 1676 C CA . SER B 1 82 ? 13.234 4.074 -2.744 1 82.62 82 SER B CA 1
ATOM 1677 C C . SER B 1 82 ? 13.805 5.488 -2.826 1 82.62 82 SER B C 1
ATOM 1679 O O . SER B 1 82 ? 14.781 5.809 -2.146 1 82.62 82 SER B O 1
ATOM 1681 N N . SER B 1 83 ? 13.219 6.293 -3.627 1 84.56 83 SER B N 1
ATOM 1682 C CA . SER B 1 83 ? 13.695 7.664 -3.779 1 84.56 83 SER B CA 1
ATOM 1683 C C . SER B 1 83 ? 13.375 8.5 -2.547 1 84.56 83 SER B C 1
ATOM 1685 O O . SER B 1 83 ? 13.914 9.594 -2.377 1 84.56 83 SER B O 1
ATOM 1687 N N . LEU B 1 84 ? 12.57 7.973 -1.657 1 88.12 84 LEU B N 1
ATOM 1688 C CA . LEU B 1 84 ? 12.117 8.727 -0.496 1 88.12 84 LEU B CA 1
ATOM 1689 C C . LEU B 1 84 ? 12.867 8.297 0.76 1 88.12 84 LEU B C 1
ATOM 1691 O O . LEU B 1 84 ? 12.57 8.773 1.858 1 88.12 84 LEU B O 1
ATOM 1695 N N . THR B 1 85 ? 13.945 7.5 0.653 1 86.12 85 THR B N 1
ATOM 1696 C CA . THR B 1 85 ? 14.633 6.902 1.795 1 86.12 85 THR B CA 1
ATOM 1697 C C . THR B 1 85 ? 15.367 7.969 2.604 1 86.12 85 THR B C 1
ATOM 1699 O O . THR B 1 85 ? 15.57 7.809 3.809 1 86.12 85 THR B O 1
ATOM 1702 N N . GLU B 1 86 ? 15.734 9.031 1.964 1 83.88 86 GLU B N 1
ATOM 1703 C CA . GLU B 1 86 ? 16.453 10.07 2.689 1 83.88 86 GLU B CA 1
ATOM 1704 C C . GLU B 1 86 ? 15.508 10.883 3.576 1 83.88 86 GLU B C 1
ATOM 1706 O O . GLU B 1 86 ? 15.914 11.391 4.625 1 83.88 86 GLU B O 1
ATOM 1711 N N . LEU B 1 87 ? 14.305 10.977 3.195 1 87.38 87 LEU B N 1
ATOM 1712 C CA . LEU B 1 87 ? 13.32 11.773 3.924 1 87.38 87 LEU B CA 1
ATOM 1713 C C . LEU B 1 87 ? 12.648 10.938 5.016 1 87.38 87 LEU B C 1
ATOM 1715 O O . LEU B 1 87 ? 12.336 11.453 6.09 1 87.38 87 LEU B O 1
ATOM 1719 N N . TRP B 1 88 ? 12.422 9.711 4.676 1 89.62 88 TRP B N 1
ATOM 1720 C CA . TRP B 1 88 ? 11.727 8.828 5.602 1 89.62 88 TRP B CA 1
ATOM 1721 C C . TRP B 1 88 ? 12.688 7.816 6.215 1 89.62 88 TRP B C 1
ATOM 1723 O O . TRP B 1 88 ? 13.023 6.812 5.586 1 89.62 88 TRP B O 1
ATOM 1733 N N . LYS B 1 89 ? 13.047 8.133 7.387 1 82.88 89 LYS B N 1
ATOM 1734 C CA . LYS B 1 89 ? 13.938 7.246 8.133 1 82.88 89 LYS B CA 1
ATOM 1735 C C . LYS B 1 89 ? 13.18 6.488 9.219 1 82.88 89 LYS B C 1
ATOM 1737 O O . LYS B 1 89 ? 12.289 7.043 9.867 1 82.88 89 LYS B O 1
ATOM 1742 N N . PRO B 1 90 ? 13.594 5.254 9.32 1 82.38 90 PRO B N 1
ATOM 1743 C CA . PRO B 1 90 ? 12.922 4.535 10.406 1 82.38 90 PRO B CA 1
ATOM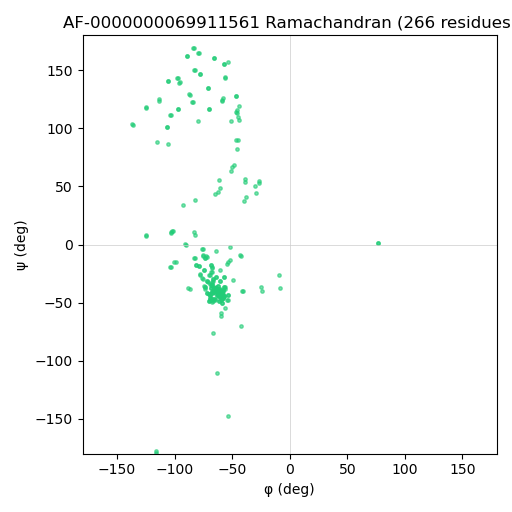 1744 C C . PRO B 1 90 ? 13.117 5.207 11.766 1 82.38 90 PRO B C 1
ATOM 1746 O O . PRO B 1 90 ? 14.195 5.734 12.055 1 82.38 90 PRO B O 1
ATOM 1749 N N . SER B 1 91 ? 12.164 5.535 12.516 1 73.94 91 SER B N 1
ATOM 1750 C CA . SER B 1 91 ? 12.25 6.207 13.805 1 73.94 91 SER B CA 1
ATOM 1751 C C . SER B 1 91 ? 13.109 5.418 14.781 1 73.94 91 SER B C 1
ATOM 1753 O O . SER B 1 91 ? 13.812 6.004 15.617 1 73.94 91 SER B O 1
ATOM 1755 N N . ASP B 1 92 ? 13.289 4.285 15.164 1 61.5 92 ASP B N 1
ATOM 1756 C CA . ASP B 1 92 ? 14.133 3.508 16.062 1 61.5 92 ASP B CA 1
ATOM 1757 C C . ASP B 1 92 ? 15 2.518 15.289 1 61.5 92 ASP B C 1
ATOM 1759 O O . ASP B 1 92 ? 14.508 1.485 14.828 1 61.5 92 ASP B O 1
ATOM 1763 N N . PRO B 1 93 ? 16.359 3.346 14.898 1 49.12 93 PRO B N 1
ATOM 1764 C CA . PRO B 1 93 ? 17.266 2.459 14.172 1 49.12 93 PRO B CA 1
ATOM 1765 C C . PRO B 1 93 ? 17.672 1.232 14.992 1 49.12 93 PRO B C 1
ATOM 1767 O O . PRO B 1 93 ? 18.125 0.232 14.43 1 49.12 93 PRO B O 1
ATOM 1770 N N . ASP B 1 94 ? 18.469 1.752 16.359 1 42.88 94 ASP B N 1
ATOM 1771 C CA . ASP B 1 94 ? 19.016 0.632 17.109 1 42.88 94 ASP B CA 1
ATOM 1772 C C . ASP B 1 94 ? 18.25 -0.656 16.828 1 42.88 94 ASP B C 1
ATOM 1774 O O . ASP B 1 94 ? 18.438 -1.657 17.531 1 42.88 94 ASP B O 1
ATOM 1778 N N . ALA B 1 95 ? 17.234 -0.308 16.734 1 38.44 95 ALA B N 1
ATOM 1779 C CA . ALA B 1 95 ? 16.531 -1.567 16.969 1 38.44 95 ALA B CA 1
ATOM 1780 C C . ALA B 1 95 ? 17.125 -2.691 16.125 1 38.44 95 ALA B C 1
ATOM 1782 O O . ALA B 1 95 ? 17.141 -2.617 14.898 1 38.44 95 ALA B O 1
ATOM 1783 N N . ASP B 1 96 ? 18.281 -3.172 16.312 1 36.31 96 ASP B N 1
ATOM 1784 C CA . ASP B 1 96 ? 18.484 -4.59 16.031 1 36.31 96 ASP B CA 1
ATOM 1785 C C . ASP B 1 96 ? 17.156 -5.285 15.742 1 36.31 96 ASP B C 1
ATOM 1787 O O . ASP B 1 96 ? 17.125 -6.504 15.539 1 36.31 96 ASP B O 1
ATOM 1791 N N . ASP B 1 97 ? 16.234 -4.902 16.406 1 36.16 97 ASP B N 1
ATOM 1792 C CA . ASP B 1 97 ? 14.898 -5.48 16.531 1 36.16 97 ASP B CA 1
ATOM 1793 C C . ASP B 1 97 ? 14.242 -5.66 15.172 1 36.16 97 ASP B C 1
ATOM 1795 O O . ASP B 1 97 ? 14.688 -5.078 14.18 1 36.16 97 ASP B O 1
ATOM 1799 N N . ILE B 1 98 ? 12.781 -5.5 15.219 1 38.03 98 ILE B N 1
ATOM 1800 C CA . ILE B 1 98 ? 11.891 -6.277 14.367 1 38.03 98 ILE B CA 1
ATOM 1801 C C . ILE B 1 98 ? 12.062 -5.852 12.906 1 38.03 98 ILE B C 1
ATOM 1803 O O . ILE B 1 98 ? 11.656 -6.57 11.992 1 38.03 98 ILE B O 1
ATOM 1807 N N . TYR B 1 99 ? 12.094 -4.465 12.664 1 38.88 99 TYR B N 1
ATOM 1808 C CA . TYR B 1 99 ? 11.703 -4.461 11.258 1 38.88 99 TYR B CA 1
ATOM 1809 C C . TYR B 1 99 ? 12.75 -5.172 10.406 1 38.88 99 TYR B C 1
ATOM 1811 O O . TYR B 1 99 ? 13.336 -4.57 9.5 1 38.88 99 TYR B O 1
ATOM 1819 N N . GLY B 1 100 ? 13.781 -5.566 10.859 1 36.84 100 GLY B N 1
ATOM 1820 C CA . GLY B 1 100 ? 14.773 -6.508 10.359 1 36.84 100 GLY B CA 1
ATOM 1821 C C . GLY B 1 100 ? 14.172 -7.594 9.484 1 36.84 100 GLY B C 1
ATOM 1822 O O . GLY B 1 100 ? 13.609 -8.562 9.992 1 36.84 100 GLY B O 1
ATOM 1823 N N . ILE B 1 101 ? 13.523 -7.375 8.672 1 35.47 101 ILE B N 1
ATOM 1824 C CA . ILE B 1 101 ? 13.156 -8.461 7.777 1 35.47 101 ILE B CA 1
ATOM 1825 C C . ILE B 1 101 ? 14.25 -9.531 7.781 1 35.47 101 ILE B C 1
ATOM 1827 O O . ILE B 1 101 ? 15.367 -9.281 7.332 1 35.47 101 ILE B O 1
ATOM 1831 N N . ASP B 1 102 ? 14.703 -10.102 9.031 1 38.34 102 ASP B N 1
ATOM 1832 C CA . ASP B 1 102 ? 15.445 -11.352 8.914 1 38.34 102 ASP B CA 1
ATOM 1833 C C . ASP B 1 102 ? 14.758 -12.305 7.941 1 38.34 102 ASP B C 1
ATOM 1835 O O . ASP B 1 102 ? 13.703 -12.867 8.258 1 38.34 102 ASP B O 1
ATOM 1839 N N . PHE B 1 103 ? 15.133 -12.133 6.961 1 36.44 103 PHE B N 1
ATOM 1840 C CA . PHE B 1 103 ? 14.609 -12.969 5.887 1 36.44 103 PHE B CA 1
ATOM 1841 C C . PHE B 1 103 ? 14.508 -14.422 6.336 1 36.44 103 PHE B C 1
ATOM 1843 O O . PHE B 1 103 ? 13.867 -15.242 5.668 1 36.44 103 PHE B O 1
ATOM 1850 N N . ASP B 1 104 ? 15.07 -14.797 7.523 1 40.97 104 ASP B N 1
ATOM 1851 C CA . ASP B 1 104 ? 14.953 -16.109 8.141 1 40.97 104 ASP B CA 1
ATOM 1852 C C . ASP B 1 104 ? 13.875 -16.125 9.219 1 40.97 104 ASP B C 1
ATOM 1854 O O . ASP B 1 104 ? 13.586 -17.156 9.812 1 40.97 104 ASP B O 1
ATOM 1858 N N . MET B 1 105 ? 13.258 -14.953 9.844 1 39 105 MET B N 1
ATOM 1859 C CA . MET B 1 105 ? 12.195 -14.914 10.844 1 39 105 MET B CA 1
ATOM 1860 C C . MET B 1 105 ? 10.844 -14.695 10.18 1 39 105 MET B C 1
ATOM 1862 O O . MET B 1 105 ? 10.742 -14 9.172 1 39 105 MET B O 1
ATOM 1866 N N . THR B 1 106 ? 9.844 -15.438 10.844 1 36.09 106 THR B N 1
ATOM 1867 C CA . THR B 1 106 ? 8.469 -15.297 10.383 1 36.09 106 THR B CA 1
ATOM 1868 C C . THR B 1 106 ? 7.855 -13.992 10.891 1 36.09 106 THR B C 1
ATOM 1870 O O . THR B 1 106 ? 8.359 -13.398 11.852 1 36.09 106 THR B O 1
ATOM 1873 N N . LEU B 1 107 ? 6.992 -13.328 10.211 1 36.97 107 LEU B N 1
ATOM 1874 C CA . LEU B 1 107 ? 6.27 -12.117 10.578 1 36.97 107 LEU B CA 1
ATO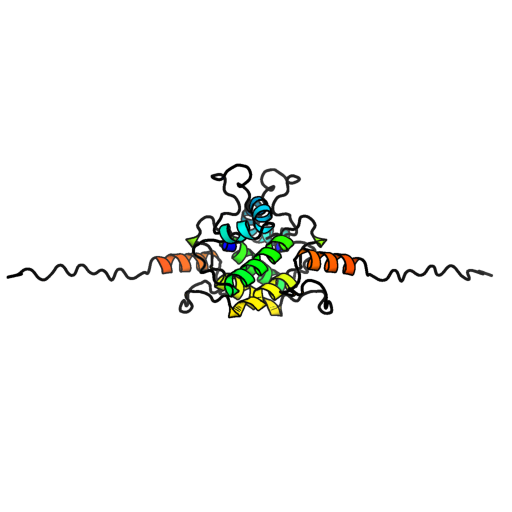M 1875 C C . LEU B 1 107 ? 5.812 -12.172 12.031 1 36.97 107 LEU B C 1
ATOM 1877 O O . LEU B 1 107 ? 5.977 -11.203 12.773 1 36.97 107 LEU B O 1
ATOM 1881 N N . PRO B 1 108 ? 5.375 -13.281 12.453 1 39.97 108 PRO B N 1
ATOM 1882 C CA . PRO B 1 108 ? 5.012 -13.266 13.875 1 39.97 108 PRO B CA 1
ATOM 1883 C C . PRO B 1 108 ? 6.211 -13.023 14.789 1 39.97 108 PRO B C 1
ATOM 1885 O O . PRO B 1 108 ? 6.094 -12.312 15.797 1 39.97 108 PRO B O 1
ATOM 1888 N N . GLN B 1 109 ? 7.199 -13.508 14.461 1 41.06 109 GLN B N 1
ATOM 1889 C CA . GLN B 1 109 ? 8.383 -13.32 15.289 1 41.06 109 GLN B CA 1
ATOM 1890 C C . GLN B 1 109 ? 8.852 -11.867 15.273 1 41.06 109 GLN B C 1
ATOM 1892 O O . GLN B 1 109 ? 9.25 -11.328 16.312 1 41.06 109 GLN B O 1
ATOM 1897 N N . ALA B 1 110 ? 8.664 -11.312 14.195 1 42.78 110 ALA B N 1
ATOM 1898 C CA . ALA B 1 110 ? 9.062 -9.914 14.055 1 42.78 110 ALA B CA 1
ATOM 1899 C C . ALA B 1 110 ? 8.109 -8.984 14.805 1 42.78 110 ALA B C 1
ATOM 1901 O O . ALA B 1 110 ? 8.539 -8.086 15.516 1 42.78 110 ALA B O 1
ATOM 1902 N N . VAL B 1 111 ? 6.91 -9.297 14.75 1 43.69 111 VAL B N 1
ATOM 1903 C CA . VAL B 1 111 ? 5.902 -8.57 15.508 1 43.69 111 VAL B CA 1
ATOM 1904 C C . VAL B 1 111 ? 6.125 -8.789 17 1 43.69 111 VAL B C 1
ATOM 1906 O O . VAL B 1 111 ? 6.062 -7.844 17.797 1 43.69 111 VAL B O 1
ATOM 1909 N N . LYS B 1 112 ? 6.301 -10.008 17.453 1 42.62 112 LYS B N 1
ATOM 1910 C CA . LYS B 1 112 ? 6.555 -10.312 18.859 1 42.62 112 LYS B CA 1
ATOM 1911 C C . LYS B 1 112 ? 7.785 -9.562 19.359 1 42.62 112 LYS B C 1
ATOM 1913 O O . LYS B 1 112 ? 7.781 -9.031 20.469 1 42.62 112 LYS B O 1
ATOM 1918 N N . LYS B 1 113 ? 8.633 -9.484 18.609 1 44.47 113 LYS B N 1
ATOM 1919 C CA . LYS B 1 113 ? 9.836 -8.734 18.969 1 44.47 113 LYS B CA 1
ATOM 1920 C C . LYS B 1 113 ? 9.547 -7.234 19.047 1 44.47 113 LYS B C 1
ATOM 1922 O O . LYS B 1 113 ? 10.023 -6.551 19.953 1 44.47 113 LYS B O 1
ATOM 1927 N N . TRP B 1 114 ? 8.688 -6.914 18.203 1 44.25 114 TRP B N 1
ATOM 1928 C CA . TRP B 1 114 ? 8.234 -5.531 18.234 1 44.25 114 TRP B CA 1
ATOM 1929 C C . TRP B 1 114 ? 7.438 -5.242 19.5 1 44.25 114 TRP B C 1
ATOM 1931 O O . TRP B 1 114 ? 7.648 -4.219 20.156 1 44.25 114 TRP B O 1
ATOM 1941 N N . GLN B 1 115 ? 6.586 -6.02 19.75 1 42.38 115 GLN B N 1
ATOM 1942 C CA . GLN B 1 115 ? 5.766 -5.875 20.953 1 42.38 115 GLN B CA 1
ATOM 1943 C C . GLN B 1 115 ? 6.609 -5.992 22.219 1 42.38 115 GLN B C 1
ATOM 1945 O O . GLN B 1 115 ? 6.379 -5.277 23.188 1 42.38 115 GLN B O 1
ATOM 1950 N N . ALA B 1 116 ? 7.5 -6.836 22.266 1 44.69 116 ALA B N 1
ATOM 1951 C CA . ALA B 1 116 ? 8.359 -7.039 23.422 1 44.69 116 ALA B CA 1
ATOM 1952 C C . ALA B 1 116 ? 9.273 -5.836 23.641 1 44.69 116 ALA B C 1
ATOM 1954 O O . ALA B 1 116 ? 9.602 -5.496 24.781 1 44.69 116 ALA B O 1
ATOM 1955 N N . LEU B 1 117 ? 9.594 -5.289 22.594 1 40.84 117 LEU B N 1
ATOM 1956 C CA . LEU B 1 117 ? 10.406 -4.086 22.719 1 40.84 117 LEU B CA 1
ATOM 1957 C C . LEU B 1 117 ? 9.578 -2.91 23.219 1 40.84 117 LEU B C 1
ATOM 1959 O O . LEU B 1 117 ? 10.078 -2.059 23.953 1 40.84 117 LEU B O 1
ATOM 1963 N N . ALA B 1 118 ? 8.484 -2.746 22.906 1 36.22 118 ALA B N 1
ATOM 1964 C CA . ALA B 1 118 ? 7.602 -1.748 23.5 1 36.22 118 ALA B CA 1
ATOM 1965 C C . ALA B 1 118 ? 7.418 -1.992 24.984 1 36.22 118 ALA B C 1
ATOM 1967 O O . ALA B 1 118 ? 7.281 -1.045 25.766 1 36.22 118 ALA B O 1
ATOM 1968 N N . THR B 1 119 ? 7.348 -3.117 25.219 1 39.16 119 THR B N 1
ATOM 1969 C CA . THR B 1 119 ? 7.18 -3.412 26.641 1 39.16 119 THR B CA 1
ATOM 1970 C C . THR B 1 119 ? 8.516 -3.303 27.375 1 39.16 119 THR B C 1
ATOM 1972 O O . THR B 1 119 ? 8.547 -3.217 28.594 1 39.16 119 THR B O 1
ATOM 1975 N N . SER B 1 120 ? 9.586 -3.355 26.594 1 36.69 120 SER B N 1
ATOM 1976 C CA . SER B 1 120 ? 10.797 -3.24 27.406 1 36.69 120 SER B CA 1
ATOM 1977 C C . SER B 1 120 ? 11.109 -1.784 27.734 1 36.69 120 SER B C 1
ATOM 1979 O O . SER B 1 120 ? 12.016 -1.188 27.141 1 36.69 120 SER B O 1
ATOM 1981 N N . SER B 1 121 ? 10.273 -0.803 27.453 1 35.16 121 SER B N 1
ATOM 1982 C CA . SER B 1 121 ? 10.617 0.389 28.219 1 35.16 121 SER B CA 1
ATOM 1983 C C . SER B 1 121 ? 10.891 0.047 29.688 1 35.16 121 SER B C 1
ATOM 1985 O O . SER B 1 121 ? 10.078 -0.607 30.344 1 35.16 121 SER B O 1
ATOM 1987 N N . PRO B 1 122 ? 12.078 0.215 30.078 1 34.25 122 PRO B N 1
ATOM 1988 C CA . PRO B 1 122 ? 12.492 0.104 31.484 1 34.25 122 PRO B CA 1
ATOM 1989 C C . PRO B 1 122 ? 11.531 0.797 32.438 1 34.25 122 PRO B C 1
ATOM 1991 O O . PRO B 1 122 ? 11.039 1.892 32.156 1 34.25 122 PRO B O 1
ATOM 1994 N N . ALA B 1 123 ? 10.766 0.157 33.188 1 35.12 123 ALA B N 1
ATOM 1995 C CA . ALA B 1 123 ? 10.203 0.46 34.5 1 35.12 123 ALA B CA 1
ATOM 1996 C C . ALA B 1 123 ? 11.227 1.174 35.375 1 35.12 123 ALA B C 1
ATOM 1998 O O . ALA B 1 123 ? 12.031 0.529 36.062 1 35.12 123 ALA B O 1
ATOM 1999 N N . LEU B 1 124 ? 12.008 2.098 34.875 1 31.75 124 LEU B N 1
ATOM 2000 C CA . LEU B 1 124 ? 12.82 2.787 35.875 1 31.75 124 LEU B CA 1
ATOM 2001 C C . LEU B 1 124 ? 11.953 3.338 37 1 31.75 124 LEU B C 1
ATOM 2003 O O . LEU B 1 124 ? 12.43 4.098 37.844 1 31.75 124 LEU B O 1
ATOM 2007 N N . LEU B 1 125 ? 10.641 3.453 36.906 1 32.59 125 LEU B N 1
ATOM 2008 C CA . LEU B 1 125 ? 10.078 4.203 38 1 32.59 125 LEU B CA 1
ATOM 2009 C C . LEU B 1 125 ? 10.383 3.51 39.344 1 32.59 125 LEU B C 1
ATOM 2011 O O . LEU B 1 125 ? 9.727 2.531 39.688 1 32.59 125 LEU B O 1
ATOM 2015 N N . GLY B 1 126 ? 11.656 3.117 39.594 1 28.81 126 GLY B N 1
ATOM 2016 C CA . GLY B 1 126 ? 11.93 2.686 40.969 1 28.81 126 GLY B CA 1
ATOM 2017 C C . GLY B 1 126 ? 11.32 3.602 42 1 28.81 126 GLY B C 1
ATOM 2018 O O . GLY B 1 126 ? 11.195 4.809 41.781 1 28.81 126 GLY B O 1
ATOM 2019 N N . SER B 1 127 ? 10.43 3.043 42.812 1 32.59 127 SER B N 1
ATOM 2020 C CA . SER B 1 127 ? 9.734 3.312 44.062 1 32.59 127 SER B CA 1
ATOM 2021 C C . SER B 1 127 ? 10.648 3.998 45.094 1 32.59 127 SER B C 1
ATOM 2023 O O . SER B 1 127 ? 11.547 3.365 45.656 1 32.59 127 SER B O 1
ATOM 2025 N N . GLY B 1 128 ? 11.266 5.117 44.688 1 26.73 128 GLY B N 1
ATOM 2026 C CA . GLY B 1 128 ? 11.938 5.859 45.75 1 26.73 128 GLY B CA 1
ATOM 2027 C C . GLY B 1 128 ? 11.047 6.102 46.938 1 26.73 128 GLY B C 1
ATOM 2028 O O . GLY B 1 128 ? 10.133 6.926 46.906 1 26.73 128 GLY B O 1
ATOM 2029 N N . ASP B 1 129 ? 10.609 5.121 47.719 1 30.45 129 ASP B N 1
ATOM 2030 C CA . ASP B 1 129 ? 9.906 5.176 49 1 30.45 129 ASP B CA 1
ATOM 2031 C C . ASP B 1 129 ? 10.609 6.117 49.969 1 30.45 129 ASP B C 1
ATOM 2033 O O . ASP B 1 129 ? 10.062 6.445 51.031 1 30.45 129 ASP B O 1
ATOM 2037 N N . ASN B 1 130 ? 12.016 6.27 49.875 1 29.27 130 ASN B N 1
ATOM 2038 C CA . ASN B 1 130 ? 12.516 6.422 51.25 1 29.27 130 ASN B CA 1
ATOM 2039 C C . ASN B 1 130 ? 11.969 7.688 51.906 1 29.27 130 ASN B C 1
ATOM 2041 O O . ASN B 1 130 ? 11.414 7.629 53 1 29.27 130 ASN B O 1
ATOM 2045 N N . SER B 1 131 ? 12.906 8.703 52.125 1 26.41 131 SER B N 1
ATOM 2046 C CA . SER B 1 131 ? 13.32 9.344 53.375 1 26.41 131 SER B CA 1
ATOM 2047 C C . SER B 1 131 ? 12.492 10.602 53.656 1 26.41 131 SER B C 1
ATOM 2049 O O . SER B 1 131 ? 12.953 11.719 53.375 1 26.41 131 SER B O 1
ATOM 2051 N N . GLN B 1 132 ? 11.266 10.797 53.375 1 22.08 132 GLN B N 1
ATOM 2052 C CA . GLN B 1 132 ? 10.625 12.047 53.75 1 22.08 132 GLN B CA 1
ATOM 2053 C C . GLN B 1 132 ? 10.641 12.227 55.25 1 22.08 132 GLN B C 1
ATOM 2055 O O . GLN B 1 132 ? 9.836 11.617 55.969 1 22.08 132 GLN B O 1
ATOM 2060 N N . SER B 1 133 ? 11.859 12.188 55.969 1 26.28 133 SER B N 1
ATOM 2061 C CA . SER B 1 133 ? 11.797 12.711 57.344 1 26.28 133 SER B CA 1
ATOM 2062 C C . SER B 1 133 ? 11.477 14.203 57.344 1 26.28 133 SER B C 1
ATOM 2064 O O . SER B 1 133 ? 11.453 14.828 58.406 1 26.28 133 SER B O 1
ATOM 2066 N N . VAL B 1 134 ? 10.555 14.656 56.562 1 23.86 134 VAL B N 1
ATOM 2067 C CA . VAL B 1 134 ? 10.422 16.094 56.75 1 23.86 134 VAL B CA 1
ATOM 2068 C C . VAL B 1 134 ? 10.273 16.422 58.219 1 23.86 134 VAL B C 1
ATOM 2070 O O . VAL B 1 134 ? 9.469 15.789 58.938 1 23.86 134 VAL B O 1
ATOM 2073 N N . ILE B 1 135 ? 11.453 17 58.75 1 24.52 135 ILE B N 1
ATOM 2074 C CA . ILE B 1 135 ? 11.758 17.734 59.969 1 24.52 135 ILE B CA 1
ATOM 2075 C C . ILE B 1 135 ? 10.641 18.75 60.25 1 24.52 135 ILE B C 1
ATOM 2077 O O . ILE B 1 135 ? 10.07 19.328 59.312 1 24.52 135 ILE B O 1
#

Nearest PDB structures (foldseek):
  5tos-assembly2_B  TM=7.944E-01  e=2.296E-03  Arabidopsis thaliana

Organism: Camellia sinensis (NCBI:txid4442)

InterPro domains:
  IPR052422 Auxin Signal Transduction Ser/Thr Kinase [PTHR47986] (1-121)

Secondary structure (DSSP, 8-state):
-HHHH---SB-TTS-GGGSBHHHHHHHHHHSHHHHHHHS-TTS---HHHHHHHHHHHHHHHHHT-SSGGGSPPHHHHHHHHHTTTTT---S------S----TTS-HHHHHHHHHHHHH-S--------------/-HHHH---SB-TTS-GGGSBHHHHHHHHHHSHHHHHHHS-TTS---HHHHHHHHHHHHHHHHHT-SSGGGSPPHHHHHHHHHTTTTT---S-----SSS---TTS-HHHHHHHHHHHHH-S--------------

Solvent-accessible surface area (backbone atoms only — not comparable to full-atom values): 15787 Å² total; per-residue (Å²): 102,33,75,51,37,64,49,44,57,72,32,86,88,45,59,80,81,47,20,41,32,71,60,37,47,55,62,31,62,74,35,71,78,50,29,66,70,47,40,29,81,88,57,80,78,46,72,68,47,47,52,53,50,48,52,50,50,52,52,46,52,29,46,52,33,80,49,68,88,59,26,64,53,69,12,44,54,26,48,59,40,37,72,42,42,85,78,32,56,52,84,73,66,79,41,91,46,32,91,46,78,42,89,90,59,56,68,66,55,31,48,51,45,44,53,51,50,65,62,58,56,79,78,66,80,66,80,81,74,68,95,70,76,80,128,102,32,75,50,37,65,49,43,56,71,33,84,89,45,59,83,82,46,20,41,30,70,61,35,46,55,60,31,61,75,35,70,78,49,28,66,72,48,40,29,80,87,55,80,76,46,73,68,49,48,53,53,50,49,52,52,49,50,50,47,51,30,44,53,32,81,50,68,88,61,26,66,54,67,13,43,53,25,48,61,40,38,71,41,43,86,79,33,54,50,85,71,67,81,46,83,45,33,88,49,77,42,88,86,59,55,68,65,55,29,49,50,45,43,54,50,50,65,61,57,54,78,79,66,79,67,80,79,72,73,82,79,65,82,127

pLDDT: mean 73.77, std 26.25, range [22.08, 98.0]

Radius of gyration: 23.11 Å; Cα contacts (8 Å, |Δi|>4): 258; chains: 2; bounding box: 40×44×121 Å

Foldseek 3Di:
DCQFQVDDCAQPVDDPQPRHPLRVLVVQLVDPVSVVVRGHPVDDDDPVVVVLSNLLSVLVNQCPDPDPVSHDDPVVNCVSVVVCPVVDDDPDPPPCAQVPCPVPDDPVVRVVSVVVVVVPPDPVPPPPPDDPDDD/DCQFQVDDCAQPVDDPQPRHPLRVLVVQLVDPVSVVVRGHPVDDDDPVVVVLSNLLSVLVNQCPDPDPVSHDDPVVNCVSVVVCPVVDDDPDPPPPAQVPCPVPDDPVRSVVRVVVVVVPPDPVPPPPPDDPPVD

Sequence (270 aa):
MELITGRKALDQTQKEESVHLVTWFRRMHNKKDTFRKAIDPTIDLDEETVASVSTVAELAGHCCARASSQRPDMGHAVNVLSSLTELWKPSDPDADDIYGIDFDMTLPQAVKKWQALATSSPALLGSGDNSQSVIMELITGRKALDQTQKEESVHLVTWFRRMHNKKDTFRKAIDPTIDLDEETVASVSTVAELAGHCCARASSQRPDMGHAVNVLSSLTELWKPSDPDADDIYGIDFDMTLPQAVKKWQALATSSPALLGSGDNSQSVI